Protein AF-A0AAV8UZI5-F1 (afdb_monomer)

Secondary structure (DSSP, 8-state):
-HHHHHHHHHHHHHHHHHHHHHHHHHTTTTSPPEEEEEE-S-SEEEEEEEEEEE-GGGHHHHHHHHHHHHHHHS-----PEEEEEE-S-HHHHHHHH-TTPPEEEEEEEE-SSTTTTTS-HHHHHHHHHHHHHTT-EEEEEEP-EEEEEEEE----HHHHHHHHHHIIIIIHHHHHHHHHHTT----S-EEEEEETTEEEEEEES--TTTSHHHHHHHHHT-HHHHHHHHHHHHHHHTTT-

Solvent-accessible surface area (backbone atoms only — not comparable to full-atom values): 13252 Å² total; per-residue (Å²): 119,70,67,61,55,55,50,51,52,51,51,52,50,51,51,53,52,50,49,52,50,50,49,38,55,72,47,38,66,80,59,76,62,51,75,45,79,48,64,52,98,44,70,67,41,39,31,36,33,38,85,46,78,35,54,77,78,51,50,61,58,54,52,47,52,51,51,48,56,51,59,71,68,65,80,48,94,64,85,69,33,37,35,36,38,36,58,51,56,66,65,62,44,26,76,73,64,36,91,83,40,63,36,46,34,37,46,32,39,51,44,74,43,83,68,56,63,67,42,55,71,66,58,45,49,51,51,52,50,52,38,45,76,72,63,31,44,82,48,68,46,52,48,46,50,27,44,35,35,43,43,63,38,56,96,42,87,72,43,45,57,51,50,50,50,45,37,68,71,50,48,54,54,52,52,48,52,55,33,53,76,69,76,44,66,86,33,62,38,37,39,36,41,38,49,98,54,33,36,39,40,31,36,31,64,63,45,85,79,59,48,49,65,61,54,51,60,52,47,75,57,30,64,77,58,49,50,52,49,51,52,51,51,55,57,50,55,70,70,75,111

Foldseek 3Di:
DVVVVVVVVVVVVVVVVVVVVVLCVVFQLVPAWDKDWDKDPDQKWKKWKDKDWFPPVCVLVVVVVVCCLVVPPLVDPDWFKKKKKWQADQVVQCVVPNPRRITIMMIITTADDPGNVPDDPVSNVVVVVSSVVVPIDIDMFGMATWTKTKTFGDPDSVSVVVNVVSCVPRVVVVSCVVCVVVVADQRRMWMWIDDDRMIIIITHRDCVPGCVVVVVVVVVVPPVVVVVVVVVVVVVVVVVD

Nearest PDB structures (foldseek):
  7r3w-assembly4_D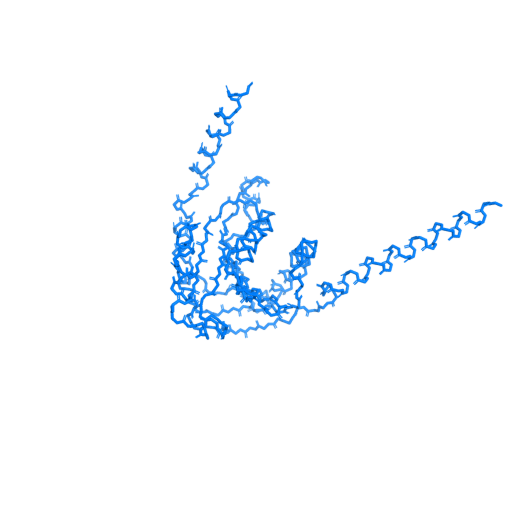  TM=6.404E-01  e=4.415E-05  Salmonella enterica subsp. enterica serovar Typhimurium
  7r3w-assembly3_C  TM=6.241E-01  e=2.131E-04  Salmonella enterica subsp. enterica serovar Typhimurium
  4xlo-assembly1_C  TM=3.219E-01  e=1.504E+00  Streptomyces maritimus
  4wjb-assembly2_C  TM=2.530E-01  e=2.857E+00  Burkholderia cenocepacia J2315
  3bxv-assembly1_A  TM=3.050E-01  e=5.118E+00  unclassified

Mean predicted aligned error: 11.93 Å

Structure (mmCIF, N/CA/C/O backbone):
data_AF-A0AAV8UZI5-F1
#
_entry.id   AF-A0AAV8UZI5-F1
#
loop_
_atom_site.group_PDB
_atom_site.id
_atom_site.type_symbol
_atom_site.label_atom_id
_atom_site.label_alt_id
_atom_site.label_comp_id
_atom_site.label_asym_id
_atom_site.label_entity_id
_atom_site.label_seq_id
_atom_site.pdbx_PDB_ins_code
_atom_site.Cartn_x
_atom_site.Cartn_y
_atom_site.Cartn_z
_atom_site.occupancy
_atom_site.B_iso_or_equiv
_atom_site.auth_seq_id
_atom_site.auth_comp_id
_atom_site.auth_asym_id
_atom_site.auth_atom_id
_atom_site.pdbx_PDB_model_num
ATOM 1 N N . MET A 1 1 ? 40.163 3.852 -37.632 1.00 57.47 1 MET A N 1
ATOM 2 C CA . MET A 1 1 ? 39.882 4.472 -36.315 1.00 57.47 1 MET A CA 1
ATOM 3 C C . MET A 1 1 ? 38.380 4.626 -36.070 1.00 57.47 1 MET A C 1
ATOM 5 O O . MET A 1 1 ? 37.937 4.264 -34.996 1.00 57.47 1 MET A O 1
ATOM 9 N N . MET A 1 2 ? 37.592 5.020 -37.079 1.00 56.47 2 MET A N 1
ATOM 10 C CA . MET A 1 2 ? 36.132 5.210 -36.982 1.00 56.47 2 MET A CA 1
ATOM 11 C C . MET A 1 2 ? 35.307 3.926 -36.710 1.00 56.47 2 MET A C 1
ATOM 13 O O . MET A 1 2 ? 34.298 3.978 -36.018 1.00 56.47 2 MET A O 1
ATOM 17 N N . GLU A 1 3 ? 35.732 2.750 -37.190 1.00 56.28 3 GLU A N 1
ATOM 18 C CA . GLU A 1 3 ? 34.983 1.488 -36.989 1.00 56.28 3 GLU A CA 1
ATOM 19 C C . GLU A 1 3 ? 35.021 0.961 -35.542 1.00 56.28 3 GLU A C 1
ATOM 21 O O . GLU A 1 3 ? 34.064 0.341 -35.077 1.00 56.28 3 GLU A O 1
ATOM 26 N N . ILE A 1 4 ? 36.104 1.235 -34.806 1.00 58.84 4 ILE A N 1
ATOM 27 C CA . ILE A 1 4 ? 36.259 0.803 -33.408 1.00 58.84 4 ILE A CA 1
ATOM 28 C C . ILE A 1 4 ? 35.351 1.639 -32.492 1.00 58.84 4 ILE A C 1
ATOM 30 O O . ILE A 1 4 ? 34.762 1.103 -31.556 1.00 58.84 4 ILE A O 1
ATOM 34 N N . GLU A 1 5 ? 35.170 2.927 -32.799 1.00 60.50 5 GLU A N 1
ATOM 35 C CA . GLU A 1 5 ? 34.285 3.830 -32.051 1.00 60.50 5 GLU A CA 1
ATOM 36 C C . GLU A 1 5 ? 32.806 3.467 -32.236 1.00 60.50 5 GLU A C 1
ATOM 38 O O . GLU A 1 5 ? 32.064 3.392 -31.256 1.00 60.50 5 GLU A O 1
ATOM 43 N N . VAL A 1 6 ? 32.382 3.148 -33.465 1.00 68.62 6 VAL A N 1
ATOM 44 C CA . VAL A 1 6 ? 31.001 2.708 -33.746 1.00 68.62 6 VAL A CA 1
ATOM 45 C C . VAL A 1 6 ? 30.703 1.359 -33.082 1.00 68.62 6 VAL A C 1
ATOM 47 O O . VAL A 1 6 ? 29.633 1.180 -32.499 1.00 68.62 6 VAL A O 1
ATOM 50 N N . SER A 1 7 ? 31.663 0.428 -33.102 1.00 77.38 7 SER A N 1
ATOM 51 C CA . SER A 1 7 ? 31.540 -0.873 -32.431 1.00 77.38 7 SER A CA 1
ATOM 52 C C . SER A 1 7 ? 31.447 -0.730 -30.905 1.00 77.38 7 SER A C 1
ATOM 54 O O . SER A 1 7 ? 30.584 -1.340 -30.274 1.00 77.38 7 SER A O 1
ATOM 56 N N . GLY A 1 8 ? 32.260 0.148 -30.305 1.00 81.38 8 GLY A N 1
ATOM 57 C CA . GLY A 1 8 ? 32.215 0.431 -28.867 1.00 81.38 8 GLY A CA 1
ATOM 58 C C . GLY A 1 8 ? 30.885 1.039 -28.411 1.00 81.38 8 GLY A C 1
ATOM 59 O O . GLY A 1 8 ? 30.322 0.607 -27.403 1.00 81.38 8 GLY A O 1
ATOM 60 N N . VAL A 1 9 ? 30.336 1.985 -29.182 1.00 85.38 9 VAL A N 1
ATOM 61 C CA . VAL A 1 9 ? 29.022 2.592 -28.903 1.00 85.38 9 VAL A CA 1
ATOM 62 C C . VAL A 1 9 ? 27.896 1.562 -29.027 1.00 85.38 9 VAL A C 1
ATOM 64 O O . VAL A 1 9 ? 27.022 1.511 -28.160 1.00 85.38 9 VAL A O 1
ATOM 67 N N . ALA A 1 10 ? 27.929 0.700 -30.048 1.00 86.00 10 ALA A N 1
ATOM 68 C CA . ALA A 1 10 ? 26.932 -0.355 -30.232 1.00 86.00 10 ALA A CA 1
ATOM 69 C C . ALA A 1 10 ? 26.953 -1.388 -29.092 1.00 86.00 10 ALA A C 1
ATOM 71 O O . ALA A 1 10 ? 25.895 -1.769 -28.588 1.00 86.00 10 ALA A O 1
ATOM 72 N N . ILE A 1 11 ? 28.143 -1.798 -28.637 1.00 88.75 11 ILE A N 1
ATOM 73 C CA . ILE A 1 11 ? 28.299 -2.709 -27.494 1.00 88.75 11 ILE A CA 1
ATOM 74 C C . ILE A 1 11 ? 27.768 -2.058 -26.210 1.00 88.75 11 ILE A C 1
ATOM 76 O O . ILE A 1 11 ? 27.011 -2.687 -25.473 1.00 88.75 11 ILE A O 1
ATOM 80 N N . PHE A 1 12 ? 28.107 -0.791 -25.951 1.00 89.75 12 PHE A N 1
ATOM 81 C CA . PHE A 1 12 ? 27.617 -0.065 -24.777 1.00 89.75 12 PHE A CA 1
ATOM 82 C C . PHE A 1 12 ? 26.086 0.075 -24.767 1.00 89.75 12 PHE A C 1
ATOM 84 O O . PHE A 1 12 ? 25.448 -0.148 -23.735 1.00 89.75 12 PHE A O 1
ATOM 91 N N . LEU A 1 13 ? 25.482 0.391 -25.917 1.00 91.19 13 LEU A N 1
ATOM 92 C CA . LEU A 1 13 ? 24.027 0.421 -26.088 1.00 91.19 13 LEU A CA 1
ATOM 93 C C . LEU A 1 13 ? 23.398 -0.949 -25.827 1.00 91.19 13 LEU A C 1
ATOM 95 O O . LEU A 1 13 ? 22.446 -1.035 -25.053 1.00 91.19 13 LEU A O 1
ATOM 99 N N . ALA A 1 14 ? 23.942 -2.018 -26.411 1.00 90.31 14 ALA A N 1
ATOM 100 C CA . ALA A 1 14 ? 23.426 -3.370 -26.210 1.00 90.31 14 ALA A CA 1
ATOM 101 C C . ALA A 1 14 ? 23.489 -3.796 -24.733 1.00 90.31 14 ALA A C 1
ATOM 103 O O . ALA A 1 14 ? 22.513 -4.330 -24.206 1.00 90.31 14 ALA A O 1
ATOM 104 N N . LEU A 1 15 ? 24.593 -3.499 -24.040 1.00 92.38 15 LEU A N 1
ATOM 105 C CA . LEU A 1 15 ? 24.738 -3.777 -22.608 1.00 92.38 15 LEU A CA 1
ATOM 106 C C . LEU A 1 15 ? 23.776 -2.944 -21.755 1.00 92.38 15 LEU A C 1
ATOM 108 O O . LEU A 1 15 ? 23.190 -3.468 -20.811 1.00 92.38 15 LEU A O 1
ATOM 112 N N . SER A 1 16 ? 23.574 -1.671 -22.101 1.00 90.06 16 SER A N 1
ATOM 113 C CA . SER A 1 16 ? 22.650 -0.779 -21.390 1.00 90.06 16 SER A CA 1
ATOM 114 C C . SER A 1 16 ? 21.203 -1.245 -21.539 1.00 90.06 16 SER A C 1
ATOM 116 O O . SER A 1 16 ? 20.480 -1.342 -20.552 1.00 90.06 16 SER A O 1
ATOM 118 N N . VAL A 1 17 ? 20.789 -1.599 -22.759 1.00 89.50 17 VAL A N 1
ATOM 119 C CA . VAL A 1 17 ? 19.463 -2.175 -23.026 1.00 89.50 17 VAL A CA 1
ATOM 120 C C . VAL A 1 17 ? 19.302 -3.509 -22.301 1.00 89.50 17 VAL A C 1
ATOM 122 O O . VAL A 1 17 ? 18.286 -3.720 -21.644 1.00 89.50 17 VAL A O 1
ATOM 125 N N . GLY A 1 18 ? 20.308 -4.387 -22.358 1.00 89.44 18 GLY A N 1
ATOM 126 C CA . GLY A 1 18 ? 20.296 -5.662 -21.641 1.00 89.44 18 GLY A CA 1
ATOM 127 C C . GLY A 1 18 ? 20.151 -5.486 -20.129 1.00 89.44 18 GLY A C 1
ATOM 128 O O . GLY A 1 18 ? 19.338 -6.168 -19.511 1.00 89.44 18 GLY A O 1
ATOM 129 N N . LEU A 1 19 ? 20.868 -4.525 -19.538 1.00 88.69 19 LEU A N 1
ATOM 130 C CA . LEU A 1 19 ? 20.762 -4.191 -18.117 1.00 88.69 19 LEU A CA 1
ATOM 131 C C . LEU A 1 19 ? 19.374 -3.644 -17.761 1.00 88.69 19 LEU A C 1
ATOM 133 O O . LEU A 1 19 ? 18.802 -4.043 -16.751 1.00 88.69 19 LEU A O 1
ATOM 137 N N . VAL A 1 20 ? 18.815 -2.761 -18.590 1.00 83.50 20 VAL A N 1
ATOM 138 C CA . VAL A 1 20 ? 17.468 -2.207 -18.392 1.00 83.50 20 VAL A CA 1
ATOM 139 C C . VAL A 1 20 ? 16.409 -3.308 -18.460 1.00 83.50 20 VAL A C 1
ATOM 141 O O . VAL A 1 20 ? 15.549 -3.377 -17.587 1.00 83.50 20 VAL A O 1
ATOM 144 N N . LEU A 1 21 ? 16.488 -4.208 -19.443 1.00 83.69 21 LEU A N 1
ATOM 145 C CA . LEU A 1 21 ? 15.577 -5.350 -19.555 1.00 83.69 21 LEU A CA 1
ATOM 146 C C . LEU A 1 21 ? 15.728 -6.314 -18.376 1.00 83.69 21 LEU A C 1
ATOM 148 O O . LEU A 1 21 ? 14.724 -6.755 -17.826 1.00 83.69 21 LEU A O 1
ATOM 152 N N . ALA A 1 22 ? 16.959 -6.596 -17.945 1.00 83.50 22 ALA A N 1
ATOM 153 C CA . ALA A 1 22 ? 17.216 -7.423 -16.771 1.00 83.50 22 ALA A CA 1
ATOM 154 C C . ALA A 1 22 ? 16.637 -6.794 -15.495 1.00 83.50 22 ALA A C 1
ATOM 156 O O . ALA A 1 22 ? 16.046 -7.505 -14.686 1.00 83.50 22 ALA A O 1
ATOM 157 N N . LEU A 1 23 ? 16.745 -5.470 -15.337 1.00 78.06 23 LEU A N 1
ATOM 158 C CA . LEU A 1 23 ? 16.103 -4.734 -14.247 1.00 78.06 23 LEU A CA 1
ATOM 159 C C . LEU A 1 23 ? 14.580 -4.861 -14.322 1.00 78.06 23 LEU A C 1
ATOM 161 O O . LEU A 1 23 ? 13.973 -5.211 -13.319 1.00 78.06 23 LEU A O 1
ATOM 165 N N . PHE A 1 24 ? 13.965 -4.648 -15.489 1.00 74.75 24 PHE A N 1
ATOM 166 C CA . PHE A 1 24 ? 12.518 -4.820 -15.666 1.00 74.75 24 PHE A CA 1
ATOM 167 C C . PHE A 1 24 ? 12.048 -6.245 -15.343 1.00 74.75 24 PHE A C 1
ATOM 169 O O . PHE A 1 24 ? 11.058 -6.410 -14.634 1.00 74.75 24 PHE A O 1
ATOM 176 N N . SER A 1 25 ? 12.783 -7.268 -15.780 1.00 77.88 25 SER A N 1
ATOM 177 C CA . SER A 1 25 ? 12.501 -8.661 -15.418 1.00 77.88 25 SER A CA 1
ATOM 178 C C . SER A 1 25 ? 12.657 -8.912 -13.920 1.00 77.88 25 SER A C 1
ATOM 180 O O . SER A 1 25 ? 11.804 -9.552 -13.319 1.00 77.88 25 SER A O 1
ATOM 182 N N . TYR A 1 26 ? 13.711 -8.382 -13.295 1.00 73.50 26 TYR A N 1
ATOM 183 C CA . TYR A 1 26 ? 13.969 -8.550 -11.862 1.00 73.50 26 TYR A CA 1
ATOM 184 C C . TYR A 1 26 ? 12.869 -7.938 -10.983 1.00 73.50 26 TYR A C 1
ATOM 186 O O . TYR A 1 26 ? 12.572 -8.452 -9.907 1.00 73.50 26 TYR A O 1
ATOM 194 N N . VAL A 1 27 ? 12.255 -6.841 -11.429 1.00 68.31 27 VAL A N 1
ATOM 195 C CA . VAL A 1 27 ? 11.157 -6.179 -10.706 1.00 68.31 27 VAL A CA 1
ATOM 196 C C . VAL A 1 27 ? 9.770 -6.724 -11.067 1.00 68.31 27 VAL A C 1
ATOM 198 O O . VAL A 1 27 ? 8.776 -6.169 -10.610 1.00 68.31 27 VAL A O 1
ATOM 201 N N . GLY A 1 28 ? 9.691 -7.772 -11.893 1.00 66.81 28 GLY A N 1
ATOM 202 C CA . GLY A 1 28 ? 8.425 -8.386 -12.300 1.00 66.81 28 GLY A CA 1
ATOM 203 C C . GLY A 1 28 ? 7.609 -7.555 -13.294 1.00 66.81 28 GLY A C 1
ATOM 204 O O . GLY A 1 28 ? 6.401 -7.726 -13.398 1.00 66.81 28 GLY A O 1
ATOM 205 N N . ALA A 1 29 ? 8.232 -6.649 -14.056 1.00 68.06 29 ALA A N 1
ATOM 206 C CA . ALA A 1 29 ? 7.519 -5.803 -15.023 1.00 68.06 29 ALA A CA 1
ATOM 207 C C . ALA A 1 29 ? 6.876 -6.591 -16.177 1.00 68.06 29 ALA A C 1
ATOM 209 O O . ALA A 1 29 ? 5.983 -6.084 -16.848 1.00 68.06 29 ALA A O 1
ATOM 210 N N . PHE A 1 30 ? 7.352 -7.809 -16.438 1.00 71.75 30 PHE A N 1
ATOM 211 C CA . PHE A 1 30 ? 6.788 -8.703 -17.452 1.00 71.75 30 PHE A CA 1
ATOM 212 C C . PHE A 1 30 ? 5.802 -9.719 -16.867 1.00 71.75 30 PHE A C 1
ATOM 214 O O . PHE A 1 30 ? 5.149 -10.434 -17.632 1.00 71.75 30 PHE A O 1
ATOM 221 N N . ASP A 1 31 ? 5.674 -9.770 -15.540 1.00 70.31 31 ASP A N 1
ATOM 222 C CA . ASP A 1 31 ? 4.725 -10.652 -14.881 1.00 70.31 31 ASP A CA 1
ATOM 223 C C . ASP A 1 31 ? 3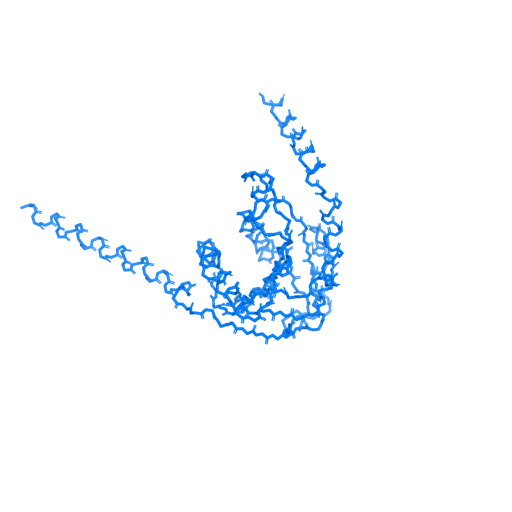.323 -10.073 -15.042 1.00 70.31 31 ASP A C 1
ATOM 225 O O . ASP A 1 31 ? 3.067 -8.887 -14.817 1.00 70.31 31 ASP A O 1
ATOM 229 N N . LYS A 1 32 ? 2.389 -10.916 -15.480 1.00 71.62 32 LYS A N 1
ATOM 230 C CA . LYS A 1 32 ? 0.990 -10.509 -15.566 1.00 71.62 32 LYS A CA 1
ATOM 231 C C . LYS A 1 32 ? 0.391 -10.573 -14.165 1.00 71.62 32 LYS A C 1
ATOM 233 O O . LYS A 1 32 ? 0.514 -11.622 -13.536 1.00 71.62 32 LYS A O 1
ATOM 238 N N . PRO A 1 33 ? -0.279 -9.510 -13.691 1.00 74.00 33 PRO A N 1
ATOM 239 C CA . PRO A 1 33 ? -0.966 -9.576 -12.414 1.00 74.00 33 PRO A CA 1
ATOM 240 C C . PRO A 1 33 ? -2.058 -10.645 -12.482 1.00 74.00 33 PRO A C 1
ATOM 242 O O . PRO A 1 33 ? -2.869 -10.665 -13.414 1.00 74.00 33 PRO A O 1
ATOM 245 N N . GLU A 1 34 ? -2.088 -11.525 -11.488 1.00 81.62 34 GLU A N 1
ATOM 246 C CA . GLU A 1 34 ? -3.187 -12.471 -11.323 1.00 81.62 34 GLU A CA 1
ATOM 247 C C . GLU A 1 34 ? -4.373 -11.716 -10.727 1.00 81.62 34 GLU A C 1
ATOM 249 O O . GLU A 1 34 ? -4.302 -11.227 -9.598 1.00 81.62 34 GLU A O 1
ATOM 254 N N . ILE A 1 35 ? -5.437 -11.554 -11.523 1.00 83.38 35 ILE A N 1
ATOM 255 C CA . ILE A 1 35 ? -6.647 -10.836 -11.117 1.00 83.38 35 ILE A CA 1
ATOM 256 C C . ILE A 1 35 ? -7.693 -11.833 -10.644 1.00 83.38 35 ILE A C 1
ATOM 258 O O . ILE A 1 35 ? -8.195 -12.651 -11.418 1.00 83.38 35 ILE A O 1
ATOM 262 N N . GLU A 1 36 ? -8.088 -11.690 -9.389 1.00 86.44 36 GLU A N 1
ATOM 263 C CA . GLU A 1 36 ? -9.070 -12.533 -8.733 1.00 86.44 36 GLU A CA 1
ATOM 264 C C . GLU A 1 36 ? -10.211 -11.695 -8.164 1.00 86.44 36 GLU A C 1
ATOM 266 O O . GLU A 1 36 ? -10.026 -10.579 -7.683 1.00 86.44 36 GLU A O 1
ATOM 271 N N . PHE A 1 37 ? -11.415 -12.256 -8.207 1.00 83.56 37 PHE A N 1
ATOM 272 C CA . PHE A 1 37 ? -12.591 -11.682 -7.565 1.00 83.56 37 PHE A CA 1
ATOM 273 C C . PHE A 1 37 ? -12.915 -12.524 -6.346 1.00 83.56 37 PHE A C 1
ATOM 275 O O . PHE A 1 37 ? -13.005 -13.749 -6.455 1.00 83.56 37 PHE A O 1
ATOM 282 N N . GLY A 1 38 ? -13.138 -11.886 -5.207 1.00 83.19 38 GLY A N 1
ATOM 283 C CA . GLY A 1 38 ? -13.481 -12.621 -4.005 1.00 83.19 38 GLY A CA 1
ATOM 284 C C . GLY A 1 38 ? -13.565 -11.731 -2.784 1.00 83.19 38 GLY A C 1
ATOM 285 O O . GLY A 1 38 ? -13.864 -10.544 -2.873 1.00 83.19 38 GLY A O 1
ATOM 286 N N . LYS A 1 39 ? -13.305 -12.338 -1.632 1.00 79.81 39 LYS A N 1
ATOM 287 C CA . LYS A 1 39 ? -13.191 -11.642 -0.354 1.00 79.81 39 LYS A CA 1
ATOM 288 C C . LYS A 1 39 ? -11.724 -11.510 0.016 1.00 79.81 39 LYS A C 1
ATOM 290 O O . LYS A 1 39 ? -10.902 -12.319 -0.413 1.00 79.81 39 LYS A O 1
ATOM 295 N N . THR A 1 40 ? -11.420 -10.503 0.821 1.00 80.06 40 THR A N 1
ATOM 296 C CA . THR A 1 40 ? -10.127 -10.399 1.501 1.00 80.06 40 THR A CA 1
ATOM 297 C C . THR A 1 40 ? -9.796 -11.702 2.236 1.00 80.06 40 THR A C 1
ATOM 299 O O . THR A 1 40 ? -10.681 -12.392 2.745 1.00 80.06 40 THR A O 1
ATOM 302 N N . ASP A 1 41 ? -8.510 -12.031 2.315 1.00 81.50 41 ASP A N 1
ATOM 303 C CA . ASP A 1 41 ? -7.993 -13.192 3.050 1.00 81.50 41 ASP A CA 1
ATOM 304 C C . ASP A 1 41 ? -8.100 -13.026 4.578 1.00 81.50 41 ASP A C 1
ATOM 306 O O . ASP A 1 41 ? -7.988 -13.995 5.329 1.00 81.50 41 ASP A O 1
ATOM 310 N N . PHE A 1 42 ? -8.371 -11.805 5.039 1.00 80.06 42 PHE A N 1
ATOM 311 C CA . PHE A 1 42 ? -8.681 -11.476 6.423 1.00 80.06 42 PHE A CA 1
ATOM 312 C C . PHE A 1 42 ? -10.160 -11.123 6.609 1.00 80.06 42 PHE A C 1
ATOM 314 O O . PHE A 1 42 ? -10.784 -10.470 5.770 1.00 80.06 42 PHE A O 1
ATOM 321 N N . GLN A 1 43 ? -10.711 -11.491 7.767 1.00 80.25 43 GLN A N 1
ATOM 322 C CA . GLN A 1 43 ? -12.018 -11.006 8.221 1.00 80.25 43 GLN A CA 1
ATOM 323 C C . GLN A 1 43 ? -11.890 -9.675 8.977 1.00 80.25 43 GLN A C 1
ATOM 325 O O . GLN A 1 43 ? -12.688 -8.762 8.776 1.00 80.25 43 GLN A O 1
ATOM 330 N N . CYS A 1 44 ? -10.865 -9.567 9.822 1.00 82.06 44 CYS A N 1
ATOM 331 C CA . CYS A 1 44 ? -10.485 -8.368 10.556 1.00 82.06 44 CYS A CA 1
ATOM 332 C C . CYS A 1 44 ? -8.959 -8.291 10.556 1.00 82.06 44 CYS A C 1
ATOM 334 O O . CYS A 1 44 ? -8.309 -9.250 10.966 1.00 82.06 44 CYS A O 1
ATOM 336 N N . LEU A 1 45 ? -8.403 -7.165 10.123 1.00 83.31 45 LEU A N 1
ATOM 337 C CA . LEU A 1 45 ? -6.968 -6.916 10.107 1.00 83.31 45 LEU A CA 1
ATOM 338 C C . LEU A 1 45 ? -6.664 -5.695 10.981 1.00 83.31 45 LEU A C 1
ATOM 340 O O . LEU A 1 45 ? -6.914 -4.561 10.561 1.00 83.31 45 LEU A O 1
ATOM 344 N N . PRO A 1 46 ? -6.175 -5.905 12.212 1.00 86.50 46 PRO A N 1
ATOM 345 C CA . PRO A 1 46 ? -5.659 -4.825 13.035 1.00 86.50 46 PRO A CA 1
ATOM 346 C C . PRO A 1 46 ? -4.493 -4.129 12.326 1.00 86.50 46 PRO A C 1
ATOM 348 O O . PRO A 1 46 ? -3.576 -4.776 11.829 1.00 86.50 46 PRO A O 1
ATOM 351 N N . ILE A 1 47 ? -4.515 -2.806 12.273 1.00 87.00 47 ILE A N 1
ATOM 352 C CA . ILE A 1 47 ? -3.452 -1.991 11.693 1.00 87.00 47 ILE A CA 1
ATOM 353 C C . ILE A 1 47 ? -3.094 -0.844 12.628 1.00 87.00 47 ILE A C 1
ATOM 355 O O . ILE A 1 47 ? -3.925 -0.373 13.402 1.00 87.00 47 ILE A O 1
ATOM 359 N N . TRP A 1 48 ? -1.869 -0.356 12.496 1.00 88.31 48 TRP A N 1
ATOM 360 C CA . TRP A 1 48 ? -1.445 0.928 13.038 1.00 88.31 48 TRP A CA 1
ATOM 361 C C . TRP A 1 48 ? -1.042 1.834 11.890 1.00 88.31 48 TRP A C 1
ATOM 363 O O . TRP A 1 48 ? -0.205 1.447 11.077 1.00 88.31 48 TRP A O 1
ATOM 373 N N . TYR A 1 49 ? -1.639 3.018 11.793 1.00 86.25 49 TYR A N 1
ATOM 374 C CA . TYR A 1 49 ? -1.536 3.856 10.597 1.00 86.25 49 TYR A CA 1
ATOM 375 C C . TYR A 1 49 ? -1.310 5.335 10.911 1.00 86.25 49 TYR A C 1
ATOM 377 O O . TYR A 1 49 ? -1.619 5.817 12.001 1.00 86.25 49 TYR A O 1
ATOM 385 N N . LYS A 1 50 ? -0.802 6.060 9.912 1.00 86.06 50 LYS A N 1
ATOM 386 C CA . LYS A 1 50 ? -0.776 7.524 9.843 1.00 86.06 50 LYS A CA 1
ATOM 387 C C . LYS A 1 50 ? -1.587 7.999 8.646 1.00 86.06 50 LYS A C 1
ATOM 389 O O . LYS A 1 50 ? -1.503 7.420 7.563 1.00 86.06 50 LYS A O 1
ATOM 394 N N . CYS A 1 51 ? -2.351 9.069 8.844 1.00 84.62 51 CYS A N 1
ATOM 395 C CA . CYS A 1 51 ? -3.051 9.762 7.767 1.00 84.62 51 CYS A CA 1
ATOM 396 C C . CYS A 1 51 ? -2.126 10.746 7.064 1.00 84.62 51 CYS A C 1
ATOM 398 O O . CYS A 1 51 ? -1.391 11.492 7.709 1.00 84.62 51 CYS A O 1
ATOM 400 N N . HIS A 1 52 ? -2.235 10.797 5.743 1.00 82.75 52 HIS A N 1
ATOM 401 C CA . HIS A 1 52 ? -1.521 11.743 4.907 1.00 82.75 52 HIS A CA 1
ATOM 402 C C . HIS A 1 52 ? -2.467 12.372 3.882 1.00 82.75 52 HIS A C 1
ATOM 404 O O . HIS A 1 52 ? -3.360 11.723 3.331 1.00 82.75 52 HIS A O 1
ATOM 410 N N . VAL A 1 53 ? -2.230 13.653 3.607 1.00 80.81 53 VAL A N 1
ATOM 411 C CA . VAL A 1 53 ? -2.863 14.402 2.522 1.00 80.81 53 VAL A CA 1
ATOM 412 C C . VAL A 1 53 ? -1.738 14.958 1.666 1.00 80.81 53 VAL A C 1
ATOM 414 O O . VAL A 1 53 ? -0.890 15.703 2.151 1.00 80.81 53 VAL A O 1
ATOM 417 N N . GLY A 1 54 ? -1.668 14.532 0.411 1.00 80.44 54 GLY A N 1
ATOM 418 C CA . GLY A 1 54 ? -0.552 14.890 -0.451 1.00 80.44 54 GLY A CA 1
ATOM 419 C C . GLY A 1 54 ? -0.602 14.216 -1.818 1.00 80.44 54 GLY A C 1
ATOM 420 O O . GLY A 1 54 ? -1.463 13.369 -2.067 1.00 80.44 54 GLY A O 1
ATOM 421 N N . PRO A 1 55 ? 0.350 14.522 -2.708 1.00 80.06 55 PRO A N 1
ATOM 422 C CA . PRO A 1 55 ? 0.529 13.753 -3.928 1.00 80.06 55 PRO A CA 1
ATOM 423 C C . PRO A 1 55 ? 0.892 12.307 -3.581 1.00 80.06 55 PRO A C 1
ATOM 425 O O . PRO A 1 55 ? 1.766 12.066 -2.743 1.00 80.06 55 PRO A O 1
ATOM 428 N N . TYR A 1 56 ? 0.333 11.330 -4.299 1.00 77.31 56 TYR A N 1
ATOM 429 C CA . TYR A 1 56 ? 0.755 9.926 -4.163 1.00 77.31 56 TYR A CA 1
ATOM 430 C C . TYR A 1 56 ? 2.235 9.700 -4.520 1.00 77.31 56 TYR A C 1
ATOM 432 O O . TYR A 1 56 ? 2.781 8.631 -4.257 1.00 77.31 56 TYR A O 1
ATOM 440 N N . ALA A 1 57 ? 2.920 10.707 -5.078 1.00 74.44 57 ALA A N 1
ATOM 441 C CA .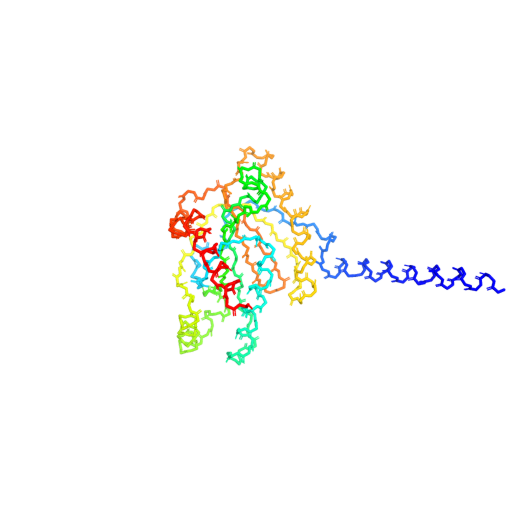 ALA A 1 57 ? 4.372 10.699 -5.237 1.00 74.44 57 ALA A CA 1
ATOM 442 C C . ALA A 1 57 ? 5.145 10.624 -3.917 1.00 74.44 57 ALA A C 1
ATOM 444 O O . ALA A 1 57 ? 6.233 10.049 -3.884 1.00 74.44 57 ALA A O 1
ATOM 445 N N . ASN A 1 58 ? 4.550 11.102 -2.826 1.00 75.19 58 ASN A N 1
ATOM 446 C CA . ASN A 1 58 ? 5.192 11.149 -1.516 1.00 75.19 58 ASN A CA 1
ATOM 447 C C . ASN A 1 58 ? 5.032 9.837 -0.729 1.00 75.19 58 ASN A C 1
ATOM 449 O O . ASN A 1 58 ? 5.667 9.651 0.308 1.00 75.19 58 ASN A O 1
ATOM 453 N N . VAL A 1 59 ? 4.233 8.888 -1.229 1.00 76.50 59 VAL A N 1
ATOM 454 C CA . VAL A 1 59 ? 4.017 7.588 -0.574 1.00 76.50 59 VAL A CA 1
ATOM 455 C C . VAL A 1 59 ? 5.335 6.825 -0.454 1.00 76.50 59 VAL A C 1
ATOM 457 O O . VAL A 1 59 ? 5.632 6.265 0.598 1.00 76.50 59 VAL A O 1
ATOM 460 N N . SER A 1 60 ? 6.179 6.863 -1.490 1.00 69.88 60 SER A N 1
ATOM 461 C CA . SER A 1 60 ? 7.491 6.203 -1.486 1.00 69.88 60 SER A CA 1
ATOM 462 C C . SER A 1 60 ? 8.433 6.733 -0.405 1.00 69.88 60 SER A C 1
ATOM 464 O O . SER A 1 60 ? 9.103 5.935 0.246 1.00 69.88 60 SER A O 1
ATOM 466 N N . SER A 1 61 ? 8.475 8.049 -0.177 1.00 72.12 61 SER A N 1
ATOM 467 C CA . SER A 1 61 ? 9.311 8.625 0.884 1.00 72.12 61 SER A CA 1
ATOM 468 C C . SER A 1 61 ? 8.792 8.251 2.269 1.00 72.12 61 SER A C 1
ATOM 470 O O . SER A 1 61 ? 9.583 7.863 3.119 1.00 72.12 61 SER A O 1
ATOM 472 N N . CYS A 1 62 ? 7.474 8.272 2.484 1.00 73.94 62 CYS A N 1
ATOM 473 C CA . CYS A 1 62 ? 6.900 7.874 3.771 1.00 73.94 62 CYS A CA 1
ATOM 474 C C . CYS A 1 62 ? 7.061 6.374 4.038 1.00 73.94 62 CYS A C 1
ATOM 476 O O . CYS A 1 62 ? 7.356 5.985 5.161 1.00 73.94 62 CYS A O 1
ATOM 478 N N . THR A 1 63 ? 6.958 5.540 3.001 1.00 72.75 63 THR A N 1
ATOM 479 C CA . THR A 1 63 ? 7.271 4.104 3.078 1.00 72.75 63 THR A CA 1
ATOM 480 C C . THR A 1 63 ? 8.720 3.880 3.485 1.00 72.75 63 THR A C 1
ATOM 482 O O . THR A 1 63 ? 9.009 3.008 4.299 1.00 72.75 63 THR A O 1
ATOM 485 N N . GLN A 1 64 ? 9.643 4.663 2.920 1.00 71.06 64 GLN A N 1
ATOM 486 C CA . GLN A 1 64 ? 11.058 4.570 3.248 1.00 71.06 64 GLN A CA 1
ATOM 487 C C . GLN A 1 64 ? 11.312 4.956 4.707 1.00 71.06 64 GLN A C 1
ATOM 489 O O . GLN A 1 64 ? 11.943 4.176 5.414 1.00 71.06 64 GLN A O 1
ATOM 494 N N . SER A 1 65 ? 10.791 6.098 5.165 1.00 73.00 65 SER A N 1
ATOM 495 C CA . SER A 1 65 ? 10.911 6.517 6.567 1.00 73.00 65 SER A CA 1
ATOM 496 C C . SER A 1 65 ? 10.337 5.467 7.510 1.00 73.00 65 SER A C 1
ATOM 498 O O . SER A 1 65 ? 10.987 5.106 8.481 1.00 73.00 65 SER A O 1
ATOM 500 N N . LEU A 1 66 ? 9.183 4.894 7.164 1.00 75.25 66 LEU A N 1
ATOM 501 C CA . LEU A 1 66 ? 8.557 3.827 7.932 1.00 75.25 66 LEU A CA 1
ATOM 502 C C . LEU A 1 66 ? 9.449 2.575 8.004 1.00 75.25 66 LEU A C 1
ATOM 504 O O . LEU A 1 66 ? 9.695 2.031 9.077 1.00 75.25 66 LEU A O 1
ATOM 508 N N . LEU A 1 67 ? 9.983 2.124 6.867 1.00 71.62 67 LEU A N 1
ATOM 509 C CA . LEU A 1 67 ? 10.895 0.979 6.819 1.00 71.62 67 LEU A CA 1
ATOM 510 C C . LEU A 1 67 ? 12.193 1.234 7.592 1.00 71.62 67 LEU A C 1
ATOM 512 O O . LEU A 1 67 ? 12.725 0.304 8.192 1.00 71.62 67 LEU A O 1
ATOM 516 N N . GLU A 1 68 ? 12.723 2.454 7.555 1.00 71.12 68 GLU A N 1
ATOM 517 C CA . GLU A 1 68 ? 13.922 2.849 8.298 1.00 71.12 68 GLU A CA 1
ATOM 518 C C . GLU A 1 68 ? 13.649 2.903 9.804 1.00 71.12 68 GLU A C 1
ATOM 520 O O . GLU A 1 68 ? 14.411 2.308 10.564 1.00 71.12 68 GLU A O 1
ATOM 525 N N . GLU A 1 69 ? 12.539 3.517 10.226 1.00 67.69 69 GLU A N 1
ATOM 526 C CA . GLU A 1 69 ? 12.066 3.542 11.616 1.00 67.69 69 GLU A CA 1
ATOM 527 C C . GLU A 1 69 ? 11.987 2.116 12.187 1.00 67.69 69 GLU A C 1
ATOM 529 O O . GLU A 1 69 ? 12.604 1.834 13.218 1.00 67.69 69 GLU A O 1
ATOM 534 N N . PHE A 1 70 ? 11.351 1.182 11.468 1.00 65.94 70 PHE A N 1
ATOM 535 C CA . PHE A 1 70 ? 11.187 -0.196 11.947 1.00 65.94 70 PHE A CA 1
ATOM 536 C C . PHE A 1 70 ? 12.447 -1.057 11.849 1.00 65.94 70 PHE A C 1
ATOM 538 O O . PHE A 1 70 ? 12.697 -1.863 12.749 1.00 65.94 70 PHE A O 1
ATOM 545 N N . LYS A 1 71 ? 13.266 -0.900 10.798 1.00 60.53 71 LYS A N 1
ATOM 546 C CA . LYS A 1 71 ? 14.523 -1.659 10.653 1.00 60.53 71 LYS A CA 1
ATOM 547 C C . LYS A 1 71 ? 15.588 -1.234 11.662 1.00 60.53 71 LYS A C 1
ATOM 549 O O . LYS A 1 71 ? 16.404 -2.069 12.044 1.00 60.53 71 LYS A O 1
ATOM 554 N N . LEU A 1 72 ? 15.621 0.042 12.054 1.00 47.66 72 LEU A N 1
ATOM 555 C CA . LEU A 1 72 ? 16.687 0.589 12.899 1.00 47.66 72 LEU A CA 1
ATOM 556 C C . LEU A 1 72 ? 16.433 0.407 14.397 1.00 47.66 72 LEU A C 1
ATOM 558 O O . LEU A 1 72 ? 17.400 0.297 15.148 1.00 47.66 72 LEU A O 1
ATOM 562 N N . ARG A 1 73 ? 15.173 0.385 14.846 1.00 50.34 73 ARG A N 1
ATOM 563 C CA . ARG A 1 73 ? 14.855 0.483 16.282 1.00 50.34 73 ARG A CA 1
ATOM 564 C C . ARG A 1 73 ? 14.491 -0.831 16.953 1.00 50.34 73 ARG A C 1
ATOM 566 O O . ARG A 1 73 ? 14.861 -1.044 18.101 1.00 50.34 73 ARG A O 1
ATOM 573 N N . SER A 1 74 ? 13.837 -1.738 16.239 1.00 47.44 74 SER A N 1
ATOM 574 C CA . SER A 1 74 ? 13.249 -2.917 16.879 1.00 47.44 74 SER A CA 1
ATOM 575 C C . SER A 1 74 ? 14.233 -4.070 17.118 1.00 47.44 74 SER A C 1
ATOM 577 O O . SER A 1 74 ? 13.877 -5.037 17.784 1.00 47.44 74 SER A O 1
ATOM 579 N N . GLY A 1 75 ? 15.441 -4.061 16.531 1.00 43.19 75 GLY A N 1
ATOM 580 C CA . GLY A 1 75 ? 16.326 -5.245 16.494 1.00 43.19 75 GLY A CA 1
ATOM 581 C C . GLY A 1 75 ? 15.691 -6.480 15.820 1.00 43.19 75 GLY A C 1
ATOM 582 O O . GLY A 1 75 ? 16.358 -7.490 15.579 1.00 43.19 75 GLY A O 1
ATOM 583 N N . ALA A 1 76 ? 14.407 -6.395 15.470 1.00 43.78 76 ALA A N 1
ATOM 584 C CA . ALA A 1 76 ? 13.616 -7.416 14.852 1.00 43.78 76 ALA A CA 1
ATOM 585 C C . ALA A 1 76 ? 13.922 -7.361 13.362 1.00 43.78 76 ALA A C 1
ATOM 587 O O . ALA A 1 76 ? 13.485 -6.482 12.624 1.00 43.78 76 ALA A O 1
ATOM 588 N N . ARG A 1 77 ? 14.662 -8.363 12.893 1.00 47.06 77 ARG A N 1
ATOM 589 C CA . ARG A 1 77 ? 14.841 -8.686 11.470 1.00 47.06 77 ARG A CA 1
ATOM 590 C C . ARG A 1 77 ? 13.520 -9.068 10.766 1.00 47.06 77 ARG A C 1
ATOM 592 O O . ARG A 1 77 ? 13.552 -9.842 9.815 1.00 47.06 77 ARG A O 1
ATOM 599 N N . ARG A 1 78 ? 12.358 -8.647 11.268 1.00 54.75 78 ARG A N 1
ATOM 600 C CA . ARG A 1 78 ? 11.066 -9.255 10.944 1.00 54.75 78 ARG A CA 1
ATOM 601 C C . ARG A 1 78 ? 10.303 -8.420 9.922 1.00 54.75 78 ARG A C 1
ATOM 603 O O . ARG A 1 78 ? 10.225 -7.199 10.029 1.00 54.75 78 ARG A O 1
ATOM 610 N N . CYS A 1 79 ? 9.775 -9.117 8.919 1.00 53.44 79 CYS A N 1
ATOM 611 C CA . CYS A 1 79 ? 8.873 -8.587 7.909 1.00 53.44 79 CYS A CA 1
ATOM 612 C C . CYS A 1 79 ? 7.620 -8.054 8.602 1.00 53.44 79 CYS A C 1
ATOM 614 O O . CYS A 1 79 ? 6.767 -8.806 9.056 1.00 53.44 79 CYS A O 1
ATOM 616 N N . VAL A 1 80 ? 7.518 -6.736 8.719 1.00 69.38 80 VAL A N 1
ATOM 617 C CA . VAL A 1 80 ? 6.258 -6.107 9.091 1.00 69.38 80 VAL A CA 1
ATOM 618 C C . VAL A 1 80 ? 5.453 -5.953 7.808 1.00 69.38 80 VAL A C 1
ATOM 620 O O . VAL A 1 80 ? 5.949 -5.383 6.833 1.00 69.38 80 VAL A O 1
ATOM 623 N N . ARG A 1 81 ? 4.224 -6.479 7.787 1.00 80.88 81 ARG A N 1
ATOM 624 C CA . ARG A 1 81 ? 3.327 -6.291 6.644 1.00 80.88 81 ARG A CA 1
ATOM 625 C C . ARG A 1 81 ? 2.968 -4.821 6.535 1.00 80.88 81 ARG A C 1
ATOM 627 O O . ARG A 1 81 ? 2.335 -4.278 7.440 1.00 80.88 81 ARG A O 1
ATOM 634 N N . LEU A 1 82 ? 3.367 -4.188 5.439 1.00 82.94 82 LEU A N 1
ATOM 635 C CA . LEU A 1 82 ? 3.023 -2.791 5.202 1.00 82.94 82 LEU A CA 1
ATOM 636 C C . LEU A 1 82 ? 1.643 -2.704 4.581 1.00 82.94 82 LEU A C 1
ATOM 638 O O . LEU A 1 82 ? 1.314 -3.482 3.687 1.00 82.94 82 LEU A O 1
ATOM 642 N N . VAL A 1 83 ? 0.867 -1.734 5.042 1.00 85.31 83 VAL A N 1
ATOM 643 C CA . VAL A 1 83 ? -0.489 -1.481 4.572 1.00 85.31 83 VAL A CA 1
ATOM 644 C C . VAL A 1 83 ? -0.584 -0.056 4.057 1.00 85.31 83 VAL A C 1
ATOM 646 O O . VAL A 1 83 ? -0.176 0.886 4.736 1.00 85.31 83 VAL A O 1
ATOM 649 N N . PHE A 1 84 ? -1.170 0.099 2.877 1.00 85.94 84 PHE A N 1
ATOM 650 C CA . PHE A 1 84 ? -1.477 1.387 2.273 1.00 85.94 84 PHE A CA 1
ATOM 651 C C . PHE A 1 84 ? -2.940 1.423 1.880 1.00 85.94 84 PHE A C 1
ATOM 653 O O . PHE A 1 84 ? -3.456 0.455 1.329 1.00 85.94 84 PHE A O 1
ATOM 660 N N . VAL A 1 85 ? -3.607 2.546 2.122 1.00 82.94 85 VAL A N 1
ATOM 661 C CA . VAL A 1 85 ? -4.962 2.769 1.607 1.00 82.94 85 VAL A CA 1
ATOM 662 C C . VAL A 1 85 ? -4.992 4.093 0.874 1.00 82.94 85 VAL A C 1
ATOM 664 O O . VAL A 1 85 ? -4.560 5.106 1.416 1.00 82.94 85 VAL A O 1
ATOM 667 N N . TYR A 1 86 ? -5.518 4.080 -0.343 1.00 81.38 86 TYR A N 1
ATOM 668 C CA . TYR A 1 86 ? -5.665 5.224 -1.235 1.00 81.38 86 TYR A CA 1
ATOM 669 C C . TYR A 1 86 ? -7.155 5.515 -1.387 1.00 81.38 86 TYR A C 1
ATOM 671 O O . TYR A 1 86 ? -7.881 4.660 -1.885 1.00 81.38 86 TYR A O 1
ATOM 679 N N . TYR A 1 87 ? -7.624 6.681 -0.940 1.00 77.44 87 TYR A N 1
ATOM 680 C CA . TYR A 1 87 ? -9.061 7.010 -0.872 1.00 77.44 87 TYR A CA 1
ATOM 681 C C . TYR A 1 87 ? -9.599 7.755 -2.082 1.00 77.44 87 TYR A C 1
ATOM 683 O O . TYR A 1 87 ? -10.804 7.976 -2.179 1.00 77.44 87 TYR A O 1
ATOM 691 N N . ASP A 1 88 ? -8.705 8.213 -2.947 1.00 74.06 88 ASP A N 1
ATOM 692 C CA . ASP A 1 88 ? -9.045 9.120 -4.018 1.00 74.06 88 ASP A CA 1
ATOM 693 C C . ASP A 1 88 ? -8.518 8.573 -5.340 1.00 74.06 88 ASP A C 1
ATOM 695 O O . ASP A 1 88 ?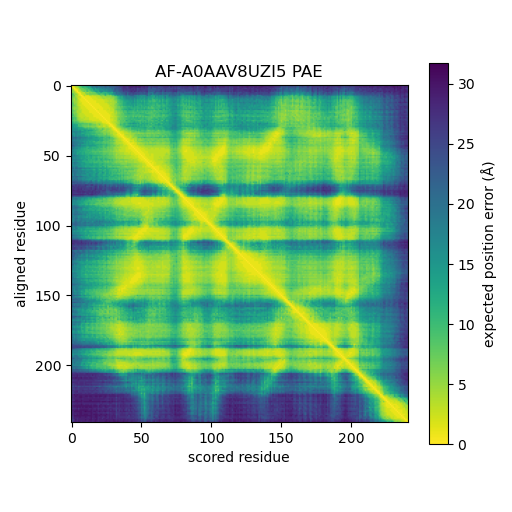 -7.431 8.000 -5.427 1.00 74.06 88 ASP A O 1
ATOM 699 N N . ASN A 1 89 ? -9.292 8.776 -6.403 1.00 73.69 89 ASN A N 1
ATOM 700 C CA . ASN A 1 89 ? -8.787 8.570 -7.749 1.00 73.69 89 ASN A CA 1
ATOM 701 C C . ASN A 1 89 ? -7.965 9.814 -8.134 1.00 73.69 89 ASN A C 1
ATOM 703 O O . ASN A 1 89 ? -8.562 10.883 -8.298 1.00 73.69 89 ASN A O 1
ATOM 707 N N . PRO A 1 90 ? -6.635 9.696 -8.310 1.00 69.56 90 PRO A N 1
ATOM 708 C CA . PRO A 1 90 ? -5.776 10.852 -8.535 1.00 69.56 90 PRO A CA 1
ATOM 709 C C . PRO A 1 90 ? -6.123 11.584 -9.834 1.00 69.56 90 PRO A C 1
ATOM 711 O O . PRO A 1 90 ? -6.013 12.802 -9.878 1.00 69.56 90 PRO A O 1
ATOM 714 N N . TYR A 1 91 ? -6.619 10.875 -10.854 1.00 71.06 91 TYR A N 1
ATOM 715 C CA . TYR A 1 91 ? -7.052 11.483 -12.112 1.00 71.06 91 TYR A CA 1
ATOM 716 C C . TYR A 1 91 ? -8.318 12.317 -11.918 1.00 71.06 91 TYR A C 1
ATOM 718 O O . TYR A 1 91 ? -8.354 13.473 -12.310 1.00 71.06 91 TYR A O 1
ATOM 726 N N . LYS A 1 92 ? -9.328 11.781 -11.217 1.00 69.62 92 LYS A N 1
ATOM 727 C CA . LYS A 1 92 ? -10.565 12.533 -10.938 1.00 69.62 92 LYS A CA 1
ATOM 728 C C . LYS A 1 92 ? -10.307 13.753 -10.054 1.00 69.62 92 LYS A C 1
ATOM 730 O O . LYS A 1 92 ? -10.898 14.806 -10.275 1.00 69.62 92 LYS A O 1
ATOM 735 N N . VAL A 1 93 ? -9.450 13.606 -9.044 1.00 66.88 93 VAL A N 1
ATOM 736 C CA . VAL A 1 93 ? -9.080 14.701 -8.140 1.00 66.88 93 VAL A CA 1
ATOM 737 C C . VAL A 1 93 ? -8.320 15.793 -8.893 1.00 66.88 93 VAL A C 1
ATOM 739 O O . VAL A 1 93 ? -8.646 16.966 -8.729 1.00 66.88 93 VAL A O 1
ATOM 742 N N . GLN A 1 94 ? -7.395 15.425 -9.783 1.00 70.62 94 GLN A N 1
ATOM 743 C CA . GLN A 1 94 ? -6.702 16.384 -10.646 1.00 70.62 94 GLN A CA 1
ATOM 744 C C . GLN A 1 94 ? -7.632 17.063 -11.658 1.00 70.62 94 GLN A C 1
ATOM 746 O O . GLN A 1 94 ? -7.572 18.279 -11.805 1.00 70.62 94 GLN A O 1
ATOM 751 N N . ASP A 1 95 ? -8.529 16.316 -12.305 1.00 71.06 95 ASP A N 1
ATOM 752 C CA . ASP A 1 95 ? -9.504 16.874 -13.252 1.00 71.06 95 ASP A CA 1
ATOM 753 C C . ASP A 1 95 ? -10.451 17.877 -12.571 1.00 71.06 95 ASP A C 1
ATOM 755 O O . ASP A 1 95 ? -10.863 18.865 -13.176 1.00 71.06 95 ASP A O 1
ATOM 759 N N . THR A 1 96 ? -10.791 17.635 -11.300 1.00 68.38 96 THR A N 1
ATOM 760 C CA . THR A 1 96 ? -11.745 18.459 -10.541 1.00 68.38 96 THR A CA 1
ATOM 761 C C . THR A 1 96 ? -11.090 19.688 -9.906 1.00 68.38 96 THR A C 1
ATOM 763 O O . THR A 1 96 ? -11.698 20.757 -9.877 1.00 68.38 96 THR A O 1
ATOM 766 N N . TYR A 1 97 ? -9.873 19.549 -9.371 1.00 69.44 97 TYR A N 1
ATOM 767 C CA . TYR A 1 97 ? -9.238 20.564 -8.517 1.00 69.44 97 TYR A CA 1
ATOM 768 C C . TYR A 1 97 ? -7.881 21.071 -9.041 1.00 69.44 97 TYR A C 1
ATOM 770 O O . TYR A 1 97 ? -7.270 21.930 -8.407 1.00 69.44 97 TYR A O 1
ATOM 778 N N . GLY A 1 98 ? -7.413 20.585 -10.194 1.00 70.81 98 GLY A N 1
ATOM 779 C CA . GLY A 1 98 ? -6.152 20.980 -10.825 1.00 70.81 98 GLY A CA 1
ATOM 780 C C . GLY A 1 98 ? -4.964 20.072 -10.485 1.00 70.81 98 GLY A C 1
ATOM 781 O O . GLY A 1 98 ? -5.053 19.142 -9.688 1.00 70.81 98 GLY A O 1
ATOM 782 N N . THR A 1 99 ? -3.806 20.335 -11.092 1.00 69.31 99 THR A N 1
ATOM 783 C CA . THR A 1 99 ? -2.600 19.489 -10.966 1.00 69.31 99 THR A CA 1
ATOM 784 C C . THR A 1 99 ? -2.030 19.413 -9.549 1.00 69.31 99 THR A C 1
ATOM 786 O O . THR A 1 99 ? -1.394 18.416 -9.208 1.00 69.31 99 THR A O 1
ATOM 789 N N . ASP A 1 100 ? -2.298 20.427 -8.722 1.00 68.94 100 ASP A N 1
ATOM 790 C CA . ASP A 1 100 ? -1.840 20.518 -7.328 1.00 68.94 100 ASP A CA 1
ATOM 791 C C . ASP A 1 100 ? -2.804 19.847 -6.339 1.00 68.94 100 ASP A C 1
ATOM 793 O O . ASP A 1 100 ? -2.630 19.929 -5.120 1.00 68.94 100 ASP A O 1
ATOM 797 N N . ALA A 1 101 ? -3.845 19.189 -6.850 1.00 68.69 101 ALA A N 1
ATOM 798 C CA . ALA A 1 101 ? -4.844 18.543 -6.028 1.00 68.69 101 ALA A CA 1
ATOM 799 C C . ALA A 1 101 ? -4.236 17.399 -5.202 1.00 68.69 101 ALA A C 1
ATOM 801 O O . ALA A 1 101 ? -3.550 16.505 -5.707 1.00 68.69 101 ALA A O 1
ATOM 802 N N . LEU A 1 102 ? -4.500 17.438 -3.897 1.00 77.25 102 LEU A N 1
ATOM 803 C CA . LEU A 1 102 ? -3.948 16.492 -2.938 1.00 77.25 102 LEU A CA 1
ATOM 804 C C . LEU A 1 102 ? -4.881 15.296 -2.783 1.00 77.25 102 LEU A C 1
ATOM 806 O O . LEU A 1 102 ? -6.097 15.446 -2.687 1.00 77.25 102 LEU A O 1
ATOM 810 N N . CYS A 1 103 ? -4.296 14.108 -2.720 1.00 78.94 103 CYS A N 1
ATOM 811 C CA . CYS A 1 103 ? -5.031 12.881 -2.468 1.00 78.94 103 CYS A CA 1
ATOM 812 C C . CYS A 1 103 ? -4.854 12.464 -1.009 1.00 78.94 103 CYS A C 1
ATOM 814 O O . CYS A 1 103 ? -3.820 12.720 -0.384 1.00 78.94 103 CYS A O 1
ATOM 816 N N . ARG A 1 104 ? -5.853 11.778 -0.471 1.00 81.44 104 ARG A N 1
ATOM 817 C CA . ARG A 1 104 ? -5.827 11.212 0.873 1.00 81.44 104 ARG A CA 1
ATOM 818 C C . ARG A 1 104 ? -5.357 9.775 0.799 1.00 81.44 104 ARG A C 1
ATOM 820 O O . ARG A 1 104 ? -5.747 9.005 -0.091 1.00 81.44 104 ARG A O 1
ATOM 827 N N . TRP A 1 105 ? -4.503 9.421 1.742 1.00 82.69 105 TRP A N 1
ATOM 828 C CA . TRP A 1 105 ? -3.987 8.072 1.883 1.00 82.69 105 TRP A CA 1
ATOM 829 C C . TRP A 1 105 ? -3.535 7.810 3.315 1.00 82.69 105 TRP A C 1
ATOM 831 O O . TRP A 1 105 ? -3.239 8.738 4.067 1.00 82.69 105 TRP A O 1
ATOM 841 N N . ILE A 1 106 ? -3.487 6.537 3.692 1.00 85.69 106 ILE A N 1
ATOM 842 C CA . ILE A 1 106 ? -2.803 6.105 4.911 1.00 85.69 106 ILE A CA 1
ATOM 843 C C . ILE A 1 106 ? -1.637 5.202 4.552 1.00 85.69 106 ILE A C 1
ATOM 845 O O . ILE A 1 106 ? -1.676 4.482 3.552 1.00 85.69 106 ILE A O 1
ATOM 849 N N . VAL A 1 107 ? -0.638 5.213 5.420 1.00 86.44 107 VAL A N 1
ATOM 850 C CA . VAL A 1 107 ? 0.414 4.204 5.467 1.00 86.44 107 VAL A CA 1
ATOM 851 C C . VAL A 1 107 ? 0.478 3.650 6.878 1.00 86.44 107 VAL A C 1
ATOM 853 O O . VAL A 1 107 ? 0.284 4.376 7.856 1.00 86.44 107 VAL A O 1
ATOM 856 N N . GLY A 1 108 ? 0.722 2.356 6.990 1.00 87.12 108 GLY A N 1
ATOM 857 C CA . GLY A 1 108 ? 0.745 1.696 8.272 1.00 87.12 108 GLY A CA 1
ATOM 858 C C . GLY A 1 108 ? 1.335 0.306 8.224 1.00 87.12 108 GLY A C 1
ATOM 859 O O . GLY A 1 108 ? 1.878 -0.148 7.215 1.00 87.12 108 GLY A O 1
ATOM 860 N N . VAL A 1 109 ? 1.195 -0.365 9.355 1.00 85.75 109 VAL A N 1
ATOM 861 C CA . VAL A 1 109 ? 1.635 -1.733 9.575 1.00 85.75 109 VAL A CA 1
ATOM 862 C C . VAL A 1 109 ? 0.453 -2.581 10.009 1.00 85.75 109 VAL A C 1
ATOM 864 O O . VAL A 1 109 ? -0.354 -2.149 10.832 1.00 85.75 109 VAL A O 1
ATOM 867 N N . ALA A 1 110 ? 0.333 -3.779 9.449 1.00 84.19 110 ALA A N 1
ATOM 868 C CA . ALA A 1 110 ? -0.642 -4.753 9.910 1.00 84.19 110 ALA A CA 1
ATOM 869 C C . ALA A 1 110 ? -0.101 -5.540 11.103 1.00 84.19 110 ALA A C 1
ATOM 871 O O . ALA A 1 110 ? 1.009 -6.071 11.074 1.00 84.19 110 ALA A O 1
ATOM 872 N N . MET A 1 111 ? -0.944 -5.647 12.122 1.00 78.56 111 MET A N 1
ATOM 873 C CA . MET A 1 111 ? -0.771 -6.495 13.290 1.00 78.56 111 MET A CA 1
ATOM 874 C C . MET A 1 111 ? -1.731 -7.676 13.153 1.00 78.56 111 MET A C 1
ATOM 876 O O . MET A 1 111 ? -2.860 -7.513 12.702 1.00 78.56 111 MET A O 1
ATOM 880 N N . GLY A 1 112 ? -1.323 -8.866 13.567 1.00 63.66 112 GLY A N 1
ATOM 881 C CA . GLY A 1 112 ? -2.173 -10.052 13.463 1.00 63.66 112 GLY A CA 1
ATOM 882 C C . GLY A 1 112 ? -2.000 -10.848 12.171 1.00 63.66 112 GLY A C 1
ATOM 883 O O . GLY A 1 112 ? -2.965 -11.343 11.596 1.00 63.66 112 GLY A O 1
ATOM 884 N N . ASN A 1 113 ? -0.770 -10.918 11.664 1.00 62.41 113 ASN A N 1
ATOM 885 C CA . ASN A 1 113 ? -0.379 -11.894 10.652 1.00 62.41 113 ASN A CA 1
ATOM 886 C C . ASN A 1 113 ? 0.414 -13.035 11.300 1.00 62.41 113 ASN A C 1
ATOM 888 O O . ASN A 1 113 ? 0.883 -12.890 12.423 1.00 62.41 113 ASN A O 1
ATOM 892 N N . LYS A 1 114 ? 0.656 -14.137 10.570 1.00 57.75 114 LYS A N 1
ATOM 893 C CA . LYS A 1 114 ? 1.449 -15.283 11.064 1.00 57.75 114 LYS A CA 1
ATOM 894 C C . LYS A 1 114 ? 2.735 -14.875 11.796 1.00 57.75 114 LYS A C 1
ATOM 896 O O . LYS A 1 114 ? 3.133 -15.573 12.714 1.00 57.75 114 LYS A O 1
ATOM 901 N N . GLU A 1 115 ? 3.375 -13.780 11.401 1.00 59.19 115 GLU A N 1
ATOM 902 C CA . GLU A 1 115 ? 4.635 -13.307 11.975 1.00 59.19 115 GLU A CA 1
ATOM 903 C C . GLU A 1 115 ? 4.438 -12.453 13.238 1.00 59.19 115 GLU A C 1
ATOM 905 O O . GLU A 1 115 ? 5.158 -12.641 14.215 1.00 59.19 115 GLU A O 1
ATOM 910 N N . THR A 1 116 ? 3.455 -11.545 13.249 1.00 58.69 116 THR A N 1
ATOM 911 C CA . THR A 1 116 ? 3.136 -10.680 14.401 1.00 58.69 116 THR A CA 1
ATOM 912 C C . THR A 1 116 ? 2.281 -11.381 15.461 1.00 58.69 116 THR A C 1
ATOM 914 O O . THR A 1 116 ? 2.362 -11.027 16.633 1.00 58.69 116 THR A O 1
ATOM 917 N N . ASP A 1 117 ? 1.515 -12.410 15.088 1.00 62.22 117 ASP A N 1
ATOM 918 C CA . ASP A 1 117 ? 0.782 -13.291 16.012 1.00 62.22 117 ASP A CA 1
ATOM 919 C C . ASP A 1 117 ? 1.694 -14.291 16.722 1.00 62.22 117 ASP A C 1
ATOM 921 O O . ASP A 1 117 ? 1.366 -14.770 17.805 1.00 62.22 117 ASP A O 1
ATOM 925 N N . GLN A 1 118 ? 2.850 -14.602 16.130 1.00 64.81 118 GLN A N 1
ATOM 926 C CA . GLN A 1 118 ? 3.881 -15.430 16.758 1.00 64.81 118 GLN A CA 1
ATOM 927 C C . GLN A 1 118 ? 4.797 -14.630 17.691 1.00 64.81 118 GLN A C 1
ATOM 929 O O . GLN A 1 118 ? 5.669 -15.217 18.335 1.00 64.81 118 GLN A O 1
ATOM 934 N N . LEU A 1 119 ? 4.626 -13.306 17.774 1.00 69.12 119 LEU A N 1
ATOM 935 C CA . LEU A 1 119 ? 5.386 -12.497 18.716 1.00 69.12 119 LEU A CA 1
ATOM 936 C C . LEU A 1 119 ? 4.978 -12.841 20.153 1.00 69.12 119 LEU A C 1
ATOM 938 O O . LEU A 1 119 ? 3.783 -12.940 20.451 1.00 69.12 119 LEU A O 1
ATOM 942 N N . PRO A 1 120 ? 5.948 -12.958 21.075 1.00 76.88 120 PRO A N 1
ATOM 943 C CA . PRO A 1 120 ? 5.661 -12.950 22.498 1.00 76.88 120 PRO A CA 1
ATOM 944 C C . PRO A 1 120 ? 4.791 -11.734 22.873 1.00 76.88 120 PRO A C 1
ATOM 946 O O . PRO A 1 120 ? 5.005 -10.645 22.331 1.00 76.88 120 PRO A O 1
ATOM 949 N N . PRO A 1 121 ? 3.848 -11.866 23.825 1.00 80.00 121 PRO A N 1
ATOM 950 C CA . PRO A 1 121 ? 2.961 -10.769 24.222 1.00 80.00 121 PRO A CA 1
ATOM 951 C C . PRO A 1 121 ? 3.690 -9.472 24.605 1.00 80.00 121 PRO A C 1
ATOM 953 O O . PRO A 1 121 ? 3.197 -8.380 24.332 1.00 80.00 121 PRO A O 1
ATOM 956 N N . GLU A 1 122 ? 4.877 -9.584 25.205 1.00 79.94 122 GLU A N 1
ATOM 957 C CA . GLU A 1 122 ? 5.699 -8.430 25.582 1.00 79.94 122 GLU A CA 1
ATOM 958 C C . GLU A 1 122 ? 6.294 -7.704 24.367 1.00 79.94 122 GLU A C 1
ATOM 960 O O . GLU A 1 122 ? 6.260 -6.476 24.315 1.00 79.94 122 GLU A O 1
ATOM 965 N N . GLU A 1 123 ? 6.756 -8.444 23.353 1.00 77.94 123 GLU A N 1
ATOM 966 C CA . GLU A 1 123 ? 7.256 -7.866 22.097 1.00 77.94 123 GLU A CA 1
ATOM 967 C C . GLU A 1 123 ? 6.129 -7.172 21.328 1.00 77.94 123 GLU A C 1
ATOM 969 O O . GLU A 1 123 ? 6.309 -6.062 20.827 1.00 77.94 123 GLU A O 1
ATOM 974 N N . LYS A 1 124 ? 4.939 -7.786 21.290 1.00 77.88 124 LYS A N 1
ATOM 975 C CA . LYS A 1 124 ? 3.756 -7.181 20.668 1.00 77.88 124 LYS A CA 1
ATOM 976 C C . LYS A 1 124 ? 3.383 -5.862 21.347 1.00 77.88 124 LYS A C 1
ATOM 978 O O . LYS A 1 124 ? 3.180 -4.861 20.666 1.00 77.88 124 LYS A O 1
ATOM 983 N N . ARG A 1 125 ? 3.360 -5.839 22.683 1.00 82.25 125 ARG A N 1
ATOM 984 C CA . ARG A 1 125 ? 3.077 -4.625 23.460 1.00 82.25 125 ARG A CA 1
ATOM 985 C C . ARG A 1 125 ? 4.138 -3.542 23.254 1.00 82.25 125 ARG A C 1
ATOM 987 O O . ARG A 1 125 ? 3.785 -2.372 23.147 1.00 82.25 125 ARG A O 1
ATOM 994 N N . SER A 1 126 ? 5.416 -3.917 23.186 1.00 83.31 126 SER A N 1
ATOM 995 C CA . SER A 1 126 ? 6.507 -2.975 22.907 1.00 83.31 126 SER A CA 1
ATOM 996 C C . SER A 1 126 ? 6.354 -2.328 21.530 1.00 83.31 126 SER A C 1
ATOM 998 O O . SER A 1 126 ? 6.516 -1.118 21.408 1.00 83.31 126 SER A O 1
ATOM 1000 N N . LEU A 1 127 ? 5.998 -3.115 20.510 1.00 80.19 127 LEU A N 1
ATOM 1001 C CA . LEU A 1 127 ? 5.750 -2.612 19.160 1.00 80.19 127 LEU A CA 1
ATOM 1002 C C . LEU A 1 127 ? 4.543 -1.663 19.122 1.00 80.19 127 LEU A C 1
ATOM 1004 O O . LEU A 1 127 ? 4.618 -0.597 18.522 1.00 80.19 127 LEU A O 1
ATOM 1008 N N . GLU A 1 128 ? 3.442 -2.013 19.790 1.00 84.88 128 GLU A N 1
ATOM 1009 C CA . GLU A 1 128 ? 2.257 -1.148 19.900 1.00 84.88 128 GLU A CA 1
ATOM 1010 C C . GLU A 1 128 ? 2.568 0.177 20.613 1.00 84.88 128 GLU A C 1
ATOM 1012 O O . GLU A 1 128 ? 2.107 1.235 20.183 1.00 84.88 128 GLU A O 1
ATOM 1017 N N . MET A 1 129 ? 3.384 0.143 21.671 1.00 85.88 129 MET A N 1
ATOM 1018 C CA . MET A 1 129 ? 3.848 1.354 22.351 1.00 85.88 129 MET A CA 1
ATOM 1019 C C . MET A 1 129 ? 4.727 2.218 21.445 1.00 85.88 129 MET A C 1
ATOM 1021 O O . MET A 1 129 ? 4.492 3.419 21.348 1.00 85.88 129 MET A O 1
ATOM 1025 N N . GLU A 1 130 ? 5.687 1.618 20.741 1.00 83.00 130 GLU A N 1
ATOM 1026 C CA . GLU A 1 130 ? 6.543 2.336 19.793 1.00 83.00 130 GLU A CA 1
ATOM 1027 C C . GLU A 1 130 ? 5.710 2.987 18.678 1.00 83.00 130 GLU A C 1
ATOM 1029 O O . GLU A 1 130 ? 5.914 4.150 18.330 1.00 83.00 130 GLU A O 1
ATOM 1034 N N . LEU A 1 131 ? 4.727 2.265 18.140 1.00 84.75 131 LEU A N 1
ATOM 1035 C CA . LEU A 1 131 ? 3.797 2.784 17.141 1.00 84.75 131 LEU A CA 1
ATOM 1036 C C . LEU A 1 131 ? 3.024 3.996 17.673 1.00 84.75 131 LEU A C 1
ATOM 1038 O O . LEU A 1 131 ? 2.968 5.032 17.005 1.00 84.75 131 LEU A O 1
ATOM 1042 N N . ALA A 1 132 ? 2.485 3.900 18.888 1.00 87.50 132 ALA A N 1
ATOM 1043 C CA . ALA A 1 132 ? 1.768 4.997 19.528 1.00 87.50 132 ALA A CA 1
ATOM 1044 C C . ALA A 1 132 ? 2.666 6.227 19.763 1.00 87.50 132 ALA A C 1
ATOM 1046 O O . ALA A 1 132 ? 2.270 7.346 19.435 1.00 87.50 132 ALA A O 1
ATOM 1047 N N . GLU A 1 133 ? 3.887 6.033 20.272 1.00 87.06 133 GLU A N 1
ATOM 1048 C CA . GLU A 1 133 ? 4.860 7.109 20.520 1.00 87.06 133 GLU A CA 1
ATOM 1049 C C . GLU A 1 133 ? 5.278 7.829 19.234 1.00 87.06 133 GLU A C 1
ATOM 1051 O O . GLU A 1 133 ? 5.500 9.040 19.236 1.00 87.06 133 GLU A O 1
ATOM 1056 N N . ASN A 1 134 ? 5.322 7.109 18.111 1.00 82.00 134 ASN A N 1
ATOM 1057 C CA . ASN A 1 134 ? 5.604 7.688 16.801 1.00 82.00 134 ASN A CA 1
ATOM 1058 C C . ASN A 1 134 ? 4.358 8.279 16.119 1.00 82.00 134 ASN A C 1
ATOM 1060 O O . ASN A 1 134 ? 4.449 8.707 14.967 1.00 82.00 134 ASN A O 1
ATOM 1064 N N . GLY A 1 135 ? 3.206 8.334 16.792 1.00 84.25 135 GLY A N 1
ATOM 1065 C CA . GLY A 1 135 ? 1.985 8.970 16.293 1.00 84.25 135 GLY A CA 1
ATOM 1066 C C . GLY A 1 135 ? 1.156 8.110 15.337 1.00 84.25 135 GLY A C 1
ATOM 1067 O O . GLY A 1 135 ? 0.334 8.654 14.598 1.00 84.25 135 GLY A O 1
ATOM 1068 N N . TYR A 1 136 ? 1.367 6.791 15.315 1.00 86.38 136 TYR A N 1
ATOM 1069 C CA . TYR A 1 136 ? 0.457 5.873 14.633 1.00 86.38 136 TYR A CA 1
ATOM 1070 C C . TYR A 1 136 ? -0.792 5.644 15.487 1.00 86.38 136 TYR A C 1
ATOM 1072 O O . TYR A 1 136 ? -0.727 5.564 16.714 1.00 86.38 136 TYR A O 1
ATOM 1080 N N . LYS A 1 137 ? -1.939 5.501 14.825 1.00 87.00 137 LYS A N 1
ATOM 1081 C CA . LYS A 1 137 ? -3.225 5.216 15.465 1.00 87.00 137 LYS A CA 1
ATOM 1082 C C . LYS A 1 137 ? -3.641 3.769 15.201 1.00 87.00 137 LYS A C 1
ATOM 1084 O O . LYS A 1 137 ? -3.453 3.304 14.077 1.00 87.00 137 LYS A O 1
ATOM 1089 N N . PRO A 1 138 ? -4.220 3.057 16.182 1.00 88.56 138 PRO A N 1
ATOM 1090 C CA . PRO A 1 138 ? -4.750 1.720 15.963 1.00 88.56 138 PRO A CA 1
ATOM 1091 C C . PRO A 1 138 ? -6.093 1.777 15.224 1.00 88.56 138 PRO A C 1
ATOM 1093 O O . PRO A 1 138 ? -6.940 2.623 15.507 1.00 88.56 138 PRO A O 1
ATOM 1096 N N . PHE A 1 139 ? -6.317 0.842 14.307 1.00 85.69 139 PHE A N 1
ATOM 1097 C CA . PHE A 1 139 ? -7.593 0.636 13.622 1.00 85.69 139 PHE A CA 1
ATOM 1098 C C . PHE A 1 139 ? -7.767 -0.834 13.242 1.00 85.69 139 PHE A C 1
ATOM 1100 O O . PHE A 1 139 ? -6.808 -1.598 13.234 1.00 85.69 139 PHE A O 1
ATOM 1107 N N . VAL A 1 140 ? -8.991 -1.251 12.927 1.00 83.56 140 VAL A N 1
ATOM 1108 C CA . VAL A 1 140 ? -9.270 -2.609 12.445 1.00 83.56 140 VAL A CA 1
ATOM 1109 C C . VAL A 1 140 ? -9.926 -2.520 11.077 1.00 83.56 140 VAL A C 1
ATOM 1111 O O . VAL A 1 140 ? -11.091 -2.138 10.962 1.00 83.56 140 VAL A O 1
ATOM 1114 N N . LEU A 1 141 ? -9.181 -2.908 10.042 1.00 79.62 141 LEU A N 1
ATOM 1115 C CA . LEU A 1 141 ? -9.720 -3.069 8.697 1.00 79.62 141 LEU A CA 1
ATOM 1116 C C . LEU A 1 141 ? -10.653 -4.276 8.676 1.00 79.62 141 LEU A C 1
ATOM 1118 O O . LEU A 1 141 ? -10.258 -5.389 9.025 1.00 79.62 141 LEU A O 1
ATOM 1122 N N . LYS A 1 142 ? -11.896 -4.066 8.253 1.00 79.12 142 LYS A N 1
ATOM 1123 C CA . LYS A 1 142 ? -12.849 -5.157 8.046 1.00 79.12 142 LYS A CA 1
ATOM 1124 C C . LYS A 1 142 ? -12.693 -5.717 6.641 1.00 79.12 142 LYS A C 1
ATOM 1126 O O . LYS A 1 142 ? -12.540 -4.960 5.685 1.00 79.12 142 LYS A O 1
ATOM 1131 N N . GLY A 1 143 ? -12.751 -7.037 6.535 1.00 78.12 143 GLY A N 1
ATOM 1132 C CA . GLY A 1 143 ? -12.750 -7.718 5.255 1.00 78.12 143 GLY A CA 1
ATOM 1133 C C . GLY A 1 143 ? -13.978 -7.363 4.421 1.00 78.12 143 GLY A C 1
ATOM 1134 O O . GLY A 1 143 ? -15.067 -7.158 4.960 1.00 78.12 143 GLY A O 1
ATOM 1135 N N . THR A 1 144 ? -13.796 -7.278 3.108 1.00 76.88 144 THR A N 1
ATOM 1136 C CA . THR A 1 144 ? -14.846 -6.898 2.153 1.00 76.88 144 THR A CA 1
ATOM 1137 C C . THR A 1 144 ? -14.666 -7.645 0.831 1.00 76.88 144 THR A C 1
ATOM 1139 O O . THR A 1 144 ? -13.676 -8.357 0.633 1.00 76.88 144 THR A O 1
ATOM 1142 N N . GLU A 1 145 ? -15.640 -7.515 -0.064 1.00 80.69 145 GLU A N 1
ATOM 1143 C CA . GLU A 1 145 ? -15.515 -7.982 -1.439 1.00 80.69 145 GLU A CA 1
ATOM 1144 C C . GLU A 1 145 ? -14.570 -7.064 -2.221 1.00 80.69 145 GLU A C 1
ATOM 1146 O O . GLU A 1 145 ? -14.650 -5.828 -2.161 1.00 80.69 145 GLU A O 1
ATOM 1151 N N . VAL A 1 146 ? -13.620 -7.697 -2.908 1.00 80.56 146 VAL A N 1
ATOM 1152 C CA . VAL A 1 146 ? -12.513 -7.040 -3.597 1.00 80.56 146 VAL A CA 1
ATOM 1153 C C . VAL A 1 146 ? -12.227 -7.686 -4.944 1.00 80.56 146 VAL A C 1
ATOM 1155 O O . VAL A 1 146 ? -12.396 -8.891 -5.150 1.00 80.56 146 VAL A O 1
ATOM 1158 N N . VAL A 1 147 ? -11.709 -6.861 -5.846 1.00 84.25 147 VAL A N 1
ATOM 1159 C CA . VAL A 1 147 ? -10.878 -7.308 -6.957 1.00 84.25 147 VAL A CA 1
ATOM 1160 C C . VAL A 1 147 ? -9.436 -7.234 -6.494 1.00 84.25 147 VAL A C 1
ATOM 1162 O O . VAL A 1 147 ? -8.926 -6.155 -6.191 1.00 84.25 147 VAL A O 1
ATOM 1165 N N . ARG A 1 148 ? -8.796 -8.392 -6.399 1.00 84.88 148 ARG A N 1
ATOM 1166 C CA . ARG A 1 148 ? -7.415 -8.538 -5.959 1.00 84.88 148 ARG A CA 1
ATOM 1167 C C . ARG A 1 148 ? -6.515 -8.737 -7.169 1.00 84.88 148 ARG A C 1
ATOM 1169 O O . ARG A 1 148 ? -6.821 -9.545 -8.036 1.00 84.88 148 ARG A O 1
ATOM 1176 N N . ALA A 1 149 ? -5.403 -8.020 -7.196 1.00 84.88 149 ALA A N 1
ATOM 1177 C CA . ALA A 1 149 ? -4.282 -8.246 -8.088 1.00 84.88 149 ALA A CA 1
ATOM 1178 C C . ALA A 1 149 ? -3.056 -8.616 -7.251 1.00 84.88 149 ALA A C 1
ATOM 1180 O O . ALA A 1 149 ? -2.650 -7.850 -6.373 1.00 84.88 149 ALA A O 1
ATOM 1181 N N . VAL A 1 150 ? -2.477 -9.781 -7.527 1.00 82.44 150 VAL A N 1
ATOM 1182 C CA . VAL A 1 150 ? -1.265 -10.267 -6.855 1.00 82.44 150 VAL A CA 1
ATOM 1183 C C . VAL A 1 150 ? -0.105 -10.233 -7.840 1.00 82.44 150 VAL A C 1
ATOM 1185 O O . VAL A 1 150 ? -0.245 -10.662 -8.986 1.00 82.44 150 VAL A O 1
ATOM 1188 N N . PHE A 1 151 ? 1.034 -9.692 -7.408 1.00 76.69 151 PHE A N 1
ATOM 1189 C CA . PHE A 1 151 ? 2.255 -9.669 -8.212 1.00 76.69 151 PHE A CA 1
ATOM 1190 C C . PHE A 1 151 ? 3.510 -9.639 -7.325 1.00 76.69 151 PHE A C 1
ATOM 1192 O O . PHE A 1 151 ? 3.476 -9.097 -6.211 1.00 76.69 151 PHE A O 1
ATOM 1199 N N . PRO A 1 152 ? 4.627 -10.223 -7.793 1.00 72.94 152 PRO A N 1
ATOM 1200 C CA . PRO A 1 152 ? 5.883 -10.215 -7.056 1.00 72.94 152 PRO A CA 1
ATOM 1201 C C . PRO A 1 152 ? 6.457 -8.799 -6.975 1.00 72.94 152 PRO A C 1
ATOM 1203 O O . PRO A 1 152 ? 6.364 -8.014 -7.918 1.00 72.94 152 PRO A O 1
ATOM 1206 N N . VAL A 1 153 ? 7.067 -8.458 -5.837 1.00 69.62 153 VAL A N 1
ATOM 1207 C CA . VAL A 1 153 ? 7.708 -7.158 -5.620 1.00 69.62 153 VAL A CA 1
ATOM 1208 C C . VAL A 1 153 ? 8.997 -7.278 -4.833 1.00 69.62 153 VAL A C 1
ATOM 1210 O O . VAL A 1 153 ? 9.079 -7.933 -3.798 1.00 69.62 153 VAL A O 1
ATOM 1213 N N . THR A 1 154 ? 10.003 -6.526 -5.268 1.00 65.75 154 THR A N 1
ATOM 1214 C CA . THR A 1 154 ? 11.218 -6.336 -4.475 1.00 65.75 154 THR A CA 1
ATOM 1215 C C . THR A 1 154 ? 11.168 -4.995 -3.745 1.00 65.75 154 THR A C 1
ATOM 1217 O O . THR A 1 154 ? 11.074 -3.937 -4.364 1.00 65.75 154 THR A O 1
ATOM 1220 N N . LEU A 1 155 ? 11.275 -5.013 -2.417 1.00 59.66 155 LEU A N 1
ATOM 1221 C CA . LEU A 1 155 ? 11.353 -3.805 -1.588 1.00 59.66 155 LEU A CA 1
ATOM 1222 C C . LEU A 1 155 ? 12.811 -3.318 -1.475 1.00 59.66 155 LEU A C 1
ATOM 1224 O O . LEU A 1 155 ? 13.457 -3.475 -0.440 1.00 59.66 155 LEU A O 1
ATOM 1228 N N . ASN A 1 156 ? 13.346 -2.723 -2.548 1.00 61.28 156 ASN A N 1
ATOM 1229 C CA . ASN A 1 156 ? 14.585 -1.930 -2.504 1.00 61.28 156 ASN A CA 1
ATOM 1230 C C . ASN A 1 156 ? 14.311 -0.476 -2.941 1.00 61.28 156 ASN A C 1
ATOM 1232 O O . ASN A 1 156 ? 13.332 -0.216 -3.637 1.00 61.28 156 ASN A O 1
ATOM 1236 N N . ARG A 1 157 ? 15.166 0.480 -2.545 1.00 56.78 157 ARG A N 1
ATOM 1237 C CA . ARG A 1 157 ? 14.932 1.928 -2.734 1.00 56.78 157 ARG A CA 1
ATOM 1238 C C . ARG A 1 157 ? 14.692 2.341 -4.195 1.00 56.78 157 ARG A C 1
ATOM 1240 O O . ARG A 1 157 ? 13.806 3.143 -4.462 1.00 56.78 157 ARG A O 1
ATOM 1247 N N . PHE A 1 158 ? 15.458 1.788 -5.132 1.00 54.53 158 PHE A N 1
ATOM 1248 C CA . PHE A 1 158 ? 15.339 2.090 -6.564 1.00 54.53 158 PHE A CA 1
ATOM 1249 C C . PHE A 1 158 ? 14.17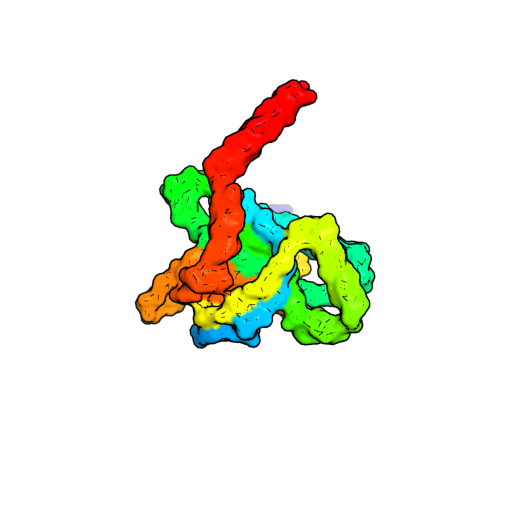1 1.330 -7.210 1.00 54.53 158 PHE A C 1
ATOM 1251 O O . PHE A 1 158 ? 13.422 1.862 -8.027 1.00 54.53 158 PHE A O 1
ATOM 1258 N N . VAL A 1 159 ? 13.961 0.092 -6.776 1.00 58.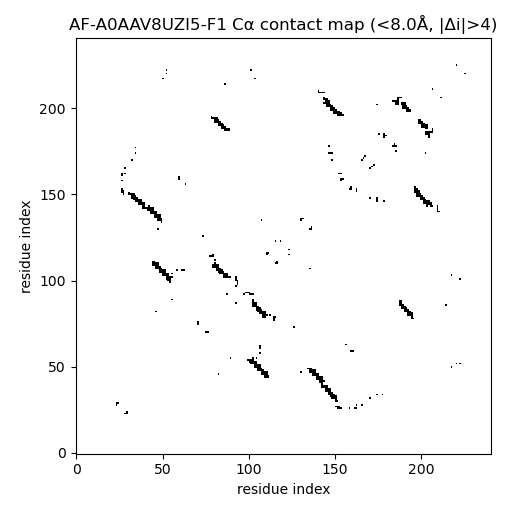81 159 VAL A N 1
ATOM 1259 C CA . VAL A 1 159 ? 12.915 -0.797 -7.270 1.00 58.81 159 VAL A CA 1
ATOM 1260 C C . VAL A 1 159 ? 11.535 -0.379 -6.769 1.00 58.81 159 VAL A C 1
ATOM 1262 O O . VAL A 1 159 ? 10.566 -0.565 -7.486 1.00 58.81 159 VAL A O 1
ATOM 1265 N N . HIS A 1 160 ? 11.406 0.283 -5.617 1.00 61.44 160 HIS A N 1
ATOM 1266 C CA . HIS A 1 160 ? 10.115 0.798 -5.151 1.00 61.44 160 HIS A CA 1
ATOM 1267 C C . HIS A 1 160 ? 9.518 1.837 -6.120 1.00 61.44 160 HIS A C 1
ATOM 1269 O O . HIS A 1 160 ? 8.310 1.846 -6.361 1.00 61.44 160 HIS A O 1
ATOM 1275 N N . PHE A 1 161 ? 10.358 2.690 -6.717 1.00 61.16 161 PHE A N 1
ATOM 1276 C CA . PHE A 1 161 ? 9.929 3.631 -7.755 1.00 61.16 161 PHE A CA 1
ATOM 1277 C C . PHE A 1 161 ? 9.467 2.905 -9.032 1.00 61.16 161 PHE A C 1
ATOM 1279 O O . PHE A 1 161 ? 8.414 3.230 -9.588 1.00 61.16 161 PHE A O 1
ATOM 1286 N N . LEU A 1 162 ? 10.212 1.880 -9.462 1.00 60.03 162 LEU A N 1
ATOM 1287 C CA . LEU A 1 162 ? 9.846 1.054 -10.618 1.00 60.03 162 LEU A CA 1
ATOM 1288 C C . LEU A 1 162 ? 8.558 0.258 -10.362 1.00 60.03 162 LEU A C 1
ATOM 1290 O O . LEU A 1 162 ? 7.645 0.318 -11.180 1.00 60.03 162 LEU A O 1
ATOM 1294 N N . ASN A 1 163 ? 8.423 -0.373 -9.193 1.00 64.81 163 ASN A N 1
ATOM 1295 C CA . ASN A 1 163 ? 7.217 -1.079 -8.757 1.00 64.81 163 ASN A CA 1
ATOM 1296 C C . ASN A 1 163 ? 5.996 -0.157 -8.780 1.00 64.81 163 ASN A C 1
ATOM 1298 O O . ASN A 1 163 ? 4.927 -0.568 -9.216 1.00 64.81 163 ASN A O 1
ATOM 1302 N N . ARG A 1 164 ? 6.133 1.099 -8.333 1.00 65.75 164 ARG A N 1
ATOM 1303 C CA . ARG A 1 164 ? 5.042 2.081 -8.391 1.00 65.75 164 ARG A CA 1
ATOM 1304 C C . ARG A 1 164 ? 4.641 2.409 -9.828 1.00 65.75 164 ARG A C 1
ATOM 1306 O O . ARG A 1 164 ? 3.452 2.488 -10.125 1.00 65.75 164 ARG A O 1
ATOM 1313 N N . THR A 1 165 ? 5.618 2.584 -10.712 1.00 64.06 165 THR A N 1
ATOM 1314 C CA . THR A 1 165 ? 5.367 2.878 -12.131 1.00 64.06 165 THR A CA 1
ATOM 1315 C C . THR A 1 165 ? 4.649 1.710 -12.806 1.00 64.06 165 THR A C 1
ATOM 1317 O O . THR A 1 165 ? 3.605 1.911 -13.422 1.00 64.06 165 THR A O 1
ATOM 1320 N N . ILE A 1 166 ? 5.140 0.486 -12.594 1.00 64.25 166 ILE A N 1
ATOM 1321 C CA . ILE A 1 166 ? 4.527 -0.757 -13.083 1.00 64.25 166 ILE A CA 1
ATOM 1322 C C . ILE A 1 166 ? 3.089 -0.884 -12.574 1.00 64.25 166 ILE A C 1
ATOM 1324 O O . ILE A 1 166 ? 2.187 -1.173 -13.348 1.00 64.25 166 ILE A O 1
ATOM 1328 N N . ARG A 1 167 ? 2.813 -0.576 -11.304 1.00 67.94 167 ARG A N 1
ATOM 1329 C CA . ARG A 1 167 ? 1.444 -0.626 -10.761 1.00 67.94 167 ARG A CA 1
ATOM 1330 C C . ARG A 1 167 ? 0.490 0.333 -11.442 1.00 67.94 167 ARG A C 1
ATOM 1332 O O . ARG A 1 167 ? -0.555 -0.093 -11.928 1.00 67.94 167 ARG A O 1
ATOM 1339 N N . VAL A 1 168 ? 0.832 1.622 -11.448 1.00 65.56 168 VAL A N 1
ATOM 1340 C CA . VAL A 1 168 ? -0.038 2.674 -11.993 1.00 65.56 168 VAL A CA 1
ATOM 1341 C C . VAL A 1 168 ? -0.301 2.426 -13.475 1.00 65.56 168 VAL A C 1
ATOM 1343 O O . VAL A 1 168 ? -1.410 2.660 -13.945 1.00 65.56 168 VAL A O 1
ATOM 1346 N N . GLN A 1 169 ? 0.698 1.923 -14.202 1.00 66.00 169 GLN A N 1
ATOM 1347 C CA . GLN A 1 169 ? 0.607 1.748 -15.648 1.00 66.00 169 GLN A CA 1
ATOM 1348 C C . GLN A 1 169 ? 0.118 0.363 -16.091 1.00 66.00 169 GLN A C 1
ATOM 1350 O O . GLN A 1 169 ? -0.414 0.259 -17.193 1.00 66.00 169 GLN A O 1
ATOM 1355 N N . MET A 1 170 ? 0.265 -0.685 -15.275 1.00 68.88 170 MET A N 1
ATOM 1356 C CA . MET A 1 170 ? -0.078 -2.064 -15.659 1.00 68.88 170 MET A CA 1
ATOM 1357 C C . MET A 1 170 ? -1.188 -2.660 -14.790 1.00 68.88 170 MET A C 1
ATOM 1359 O O . MET A 1 170 ? -2.182 -3.148 -15.318 1.00 68.88 170 MET A O 1
ATOM 1363 N N . VAL A 1 171 ? -1.079 -2.564 -13.462 1.00 74.25 171 VAL A N 1
ATOM 1364 C CA . VAL A 1 171 ? -2.014 -3.230 -12.536 1.00 74.25 171 VAL A CA 1
ATOM 1365 C C . VAL A 1 171 ? -3.359 -2.506 -12.463 1.00 74.25 171 VAL A C 1
ATOM 1367 O O . VAL A 1 171 ? -4.400 -3.117 -12.700 1.00 74.25 171 VAL A O 1
ATOM 1370 N N . PHE A 1 172 ? -3.364 -1.198 -12.188 1.00 77.06 172 PHE A N 1
ATOM 1371 C CA . PHE A 1 172 ? -4.608 -0.422 -12.063 1.00 77.06 172 PHE A CA 1
ATOM 1372 C C . PHE A 1 172 ? -5.465 -0.449 -13.347 1.00 77.06 172 PHE A C 1
ATOM 1374 O O . PHE A 1 172 ? -6.678 -0.657 -13.240 1.00 77.06 172 PHE A O 1
ATOM 1381 N N . PRO A 1 173 ? -4.893 -0.308 -14.563 1.00 79.12 173 PRO A N 1
ATOM 1382 C CA . PRO A 1 173 ? -5.662 -0.432 -15.800 1.00 79.12 173 PRO A CA 1
ATOM 1383 C C . PRO A 1 173 ? -6.277 -1.816 -16.011 1.00 79.12 173 PRO A C 1
ATOM 1385 O O . PRO A 1 173 ? -7.410 -1.904 -16.482 1.00 79.12 173 PRO A O 1
ATOM 1388 N N . ASP A 1 174 ? -5.574 -2.894 -15.668 1.00 81.94 174 ASP A N 1
ATOM 1389 C CA . ASP A 1 174 ? -6.102 -4.245 -15.865 1.00 81.94 174 ASP A CA 1
ATOM 1390 C C . ASP A 1 174 ? -7.161 -4.607 -14.816 1.00 81.94 174 ASP A C 1
ATOM 1392 O O . ASP A 1 174 ? -8.191 -5.183 -15.176 1.00 81.94 174 ASP A O 1
ATOM 1396 N N . VAL A 1 175 ? -7.000 -4.161 -13.563 1.00 79.75 175 VAL A N 1
ATOM 1397 C CA . VAL A 1 175 ? -8.057 -4.230 -12.536 1.00 79.75 175 VAL A CA 1
ATOM 1398 C C . VAL A 1 175 ? -9.296 -3.454 -12.986 1.00 79.75 175 VAL A C 1
ATOM 1400 O O . VAL A 1 175 ? -10.414 -3.961 -12.895 1.00 79.75 175 VAL A O 1
ATOM 1403 N N . ARG A 1 176 ? -9.113 -2.257 -13.556 1.00 79.75 176 ARG A N 1
ATOM 1404 C CA . ARG A 1 176 ? -10.214 -1.450 -14.094 1.00 79.75 176 ARG A CA 1
ATOM 1405 C C . ARG A 1 176 ? -10.949 -2.172 -15.223 1.00 79.75 176 ARG A C 1
ATOM 1407 O O . ARG A 1 176 ? -12.170 -2.276 -15.175 1.00 79.75 176 ARG A O 1
ATOM 1414 N N . LYS A 1 177 ? -10.229 -2.717 -16.208 1.00 83.06 177 LYS A N 1
ATOM 1415 C CA . LYS A 1 177 ? -10.844 -3.508 -17.290 1.00 83.06 177 LYS A CA 1
ATOM 1416 C C . LYS A 1 177 ? -11.596 -4.722 -16.741 1.00 83.06 177 LYS A C 1
ATOM 1418 O O . LYS A 1 177 ? -12.633 -5.094 -17.285 1.00 83.06 177 LYS A O 1
ATOM 1423 N N . ALA A 1 178 ? -11.070 -5.370 -15.701 1.00 82.81 178 ALA A N 1
ATOM 1424 C CA . ALA A 1 178 ? -11.718 -6.518 -15.079 1.00 82.81 178 ALA A CA 1
ATOM 1425 C C . ALA A 1 178 ? -13.047 -6.128 -14.406 1.00 82.81 178 ALA A C 1
ATOM 1427 O O . ALA A 1 178 ? -14.038 -6.837 -14.587 1.00 82.81 178 ALA A O 1
ATOM 1428 N N . LEU A 1 179 ? -13.083 -4.992 -13.701 1.00 78.38 179 LEU A N 1
ATOM 1429 C CA . LEU A 1 179 ? -14.301 -4.409 -13.127 1.00 78.38 179 LEU A CA 1
ATOM 1430 C C . LEU A 1 179 ? -15.333 -4.063 -14.213 1.00 78.38 179 LEU A C 1
ATOM 1432 O O . LEU A 1 179 ? -16.472 -4.528 -14.150 1.00 78.38 179 LEU A O 1
ATOM 1436 N N . GLU A 1 180 ? -14.910 -3.342 -15.257 1.00 81.44 180 GLU A N 1
ATOM 1437 C CA . GLU A 1 180 ? -15.773 -2.923 -16.372 1.00 81.44 180 GLU A CA 1
ATOM 1438 C C . GLU A 1 180 ? -16.414 -4.126 -17.088 1.00 81.44 180 GLU A C 1
ATOM 1440 O O . GLU A 1 180 ? -17.611 -4.117 -17.368 1.00 81.44 180 GLU A O 1
ATOM 1445 N N . ARG A 1 181 ? -15.660 -5.214 -17.311 1.00 84.69 181 ARG A N 1
ATOM 1446 C CA . ARG A 1 181 ? -16.185 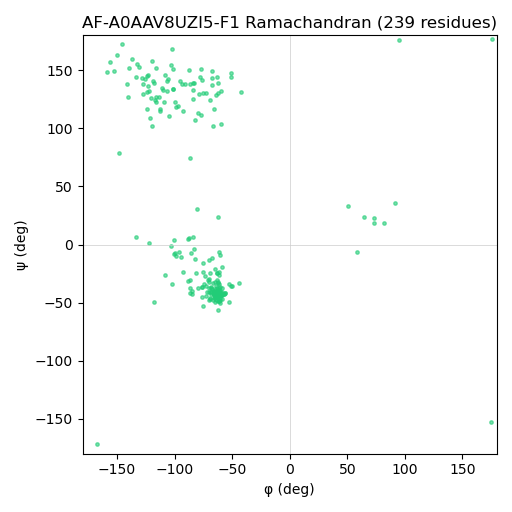-6.461 -17.909 1.00 84.69 181 ARG A CA 1
ATOM 1447 C C . ARG A 1 181 ? -17.293 -7.121 -17.088 1.00 84.69 181 ARG A C 1
ATOM 1449 O O . ARG A 1 181 ? -18.063 -7.899 -17.646 1.00 84.69 181 ARG A O 1
ATOM 1456 N N . ARG A 1 182 ? -17.356 -6.857 -15.781 1.00 77.56 182 ARG A N 1
ATOM 1457 C CA . ARG A 1 182 ? -18.390 -7.385 -14.879 1.00 77.56 182 ARG A CA 1
ATOM 1458 C C . ARG A 1 182 ? -19.500 -6.377 -14.578 1.00 77.56 182 ARG A C 1
ATOM 1460 O O . ARG A 1 182 ? -20.378 -6.691 -13.783 1.00 77.56 182 ARG A O 1
ATOM 1467 N N . GLY A 1 183 ? -19.472 -5.194 -15.198 1.00 77.06 183 GLY A N 1
ATOM 1468 C CA . GLY A 1 183 ? -20.421 -4.119 -14.905 1.00 77.06 183 GLY A CA 1
ATOM 1469 C C . GLY A 1 183 ? -20.290 -3.574 -13.481 1.00 77.06 183 GLY A C 1
ATOM 1470 O O . GLY A 1 183 ? -21.262 -3.055 -12.942 1.00 77.06 183 GLY A O 1
ATOM 1471 N N . LEU A 1 184 ? -19.116 -3.732 -12.860 1.00 71.50 184 LEU A N 1
ATOM 1472 C CA . LEU A 1 184 ? -18.824 -3.225 -11.524 1.00 71.50 184 LEU A CA 1
ATOM 1473 C C . LEU A 1 184 ? -18.125 -1.872 -11.633 1.00 71.50 184 LEU A C 1
ATOM 1475 O O . LEU A 1 184 ? -17.259 -1.676 -12.489 1.00 71.50 184 LEU A O 1
ATOM 1479 N N . GLU A 1 185 ? -18.472 -0.950 -10.741 1.00 68.12 185 GLU A N 1
ATOM 1480 C CA . GLU A 1 185 ? -17.777 0.327 -10.640 1.00 68.12 185 GLU A CA 1
ATOM 1481 C C . GLU A 1 185 ? -16.566 0.227 -9.712 1.00 68.12 185 GLU A C 1
ATOM 1483 O O . GLU A 1 185 ? -16.531 -0.544 -8.752 1.00 68.12 185 GLU A O 1
ATOM 1488 N N . TRP A 1 186 ? -15.555 1.041 -10.005 1.00 68.44 186 TRP A N 1
ATOM 1489 C CA . TRP A 1 186 ? -14.421 1.237 -9.116 1.00 68.44 186 TRP A CA 1
ATOM 1490 C C . TRP A 1 186 ? -14.902 1.950 -7.849 1.00 68.44 186 TRP A C 1
ATOM 1492 O O . TRP A 1 186 ? -15.101 3.171 -7.874 1.00 68.44 186 TRP A O 1
ATOM 1502 N N . ALA A 1 187 ? -15.084 1.218 -6.747 1.00 59.88 187 ALA A N 1
ATOM 1503 C CA . ALA A 1 187 ? -15.403 1.862 -5.481 1.00 59.88 187 ALA A CA 1
ATOM 1504 C C . ALA A 1 187 ? -14.192 2.673 -5.002 1.00 59.88 187 ALA A C 1
ATOM 1506 O O . ALA A 1 187 ? -13.044 2.384 -5.328 1.00 59.88 187 ALA A O 1
ATOM 1507 N N . SER A 1 188 ? -14.458 3.757 -4.281 1.00 62.56 188 SER A N 1
ATOM 1508 C CA . SER A 1 188 ? -13.582 4.928 -4.185 1.00 62.56 188 SER A CA 1
ATOM 1509 C C . SER A 1 188 ? -12.182 4.698 -3.604 1.00 62.56 188 SER A C 1
ATOM 1511 O O . SER A 1 188 ? -11.391 5.631 -3.645 1.00 62.56 188 SER A O 1
ATOM 1513 N N . CYS A 1 189 ? -11.842 3.509 -3.092 1.00 73.56 189 CYS A N 1
ATOM 1514 C CA . CYS A 1 189 ? -10.540 3.263 -2.485 1.00 73.56 189 CYS A CA 1
ATOM 1515 C C . CYS A 1 189 ? -9.830 1.990 -2.975 1.00 73.56 189 CYS A C 1
ATOM 1517 O O . CYS A 1 189 ? -10.447 0.998 -3.366 1.00 73.56 189 CYS A O 1
ATOM 1519 N N . ALA A 1 190 ? -8.500 2.024 -2.902 1.00 80.50 190 ALA A N 1
ATOM 1520 C CA . ALA A 1 190 ? -7.619 0.882 -3.110 1.00 80.50 190 ALA A CA 1
ATOM 1521 C C . ALA A 1 190 ? -6.820 0.603 -1.830 1.00 80.50 190 ALA A C 1
ATOM 1523 O O . ALA A 1 190 ? -6.389 1.530 -1.150 1.00 80.50 190 ALA A O 1
ATOM 1524 N N . LEU A 1 191 ? -6.627 -0.670 -1.513 1.00 84.25 191 LEU A N 1
ATOM 1525 C CA . LEU A 1 191 ? -5.816 -1.190 -0.419 1.00 84.25 191 LEU A CA 1
ATOM 1526 C C . LEU A 1 191 ? -4.601 -1.894 -1.026 1.00 84.25 191 LEU A C 1
ATOM 1528 O O . LEU A 1 191 ? -4.745 -2.676 -1.959 1.00 84.25 191 LEU A O 1
ATOM 1532 N N . GLU A 1 192 ? -3.412 -1.654 -0.496 1.00 85.19 192 GLU A N 1
ATOM 1533 C CA . GLU A 1 192 ? -2.218 -2.419 -0.843 1.00 85.19 192 GLU A CA 1
ATOM 1534 C C . GLU A 1 192 ? -1.602 -3.016 0.414 1.00 85.19 192 GLU A C 1
ATOM 1536 O O . GLU A 1 192 ? -1.392 -2.316 1.405 1.00 85.19 192 GLU A O 1
ATOM 1541 N N . ILE A 1 193 ? -1.290 -4.308 0.356 1.00 84.06 193 ILE A N 1
ATOM 1542 C CA . ILE A 1 193 ? -0.590 -5.023 1.417 1.00 84.06 193 ILE A CA 1
ATOM 1543 C C . ILE A 1 193 ? 0.704 -5.586 0.841 1.00 84.06 193 ILE A C 1
ATOM 1545 O O . ILE A 1 193 ? 0.694 -6.299 -0.162 1.00 84.06 193 ILE A O 1
ATOM 1549 N N . TYR A 1 194 ? 1.821 -5.271 1.488 1.00 79.75 194 TYR A N 1
ATOM 1550 C CA . TYR A 1 194 ? 3.140 -5.765 1.113 1.00 79.75 194 TYR A CA 1
ATOM 1551 C C . TYR A 1 194 ? 3.622 -6.769 2.144 1.00 79.75 194 TYR A C 1
ATOM 1553 O O . TYR A 1 194 ? 3.740 -6.439 3.328 1.00 79.75 194 TYR A O 1
ATOM 1561 N N . HIS A 1 195 ? 3.931 -7.979 1.691 1.00 76.56 195 HIS A N 1
ATOM 1562 C CA . HIS A 1 195 ? 4.427 -9.053 2.545 1.00 76.56 195 HIS A CA 1
ATOM 1563 C C . HIS A 1 195 ? 5.176 -10.096 1.716 1.00 76.56 195 HIS A C 1
ATOM 1565 O O . HIS A 1 195 ? 4.873 -10.264 0.544 1.00 76.56 195 HIS A O 1
ATOM 1571 N N . ASP A 1 196 ? 6.190 -10.746 2.292 1.00 70.50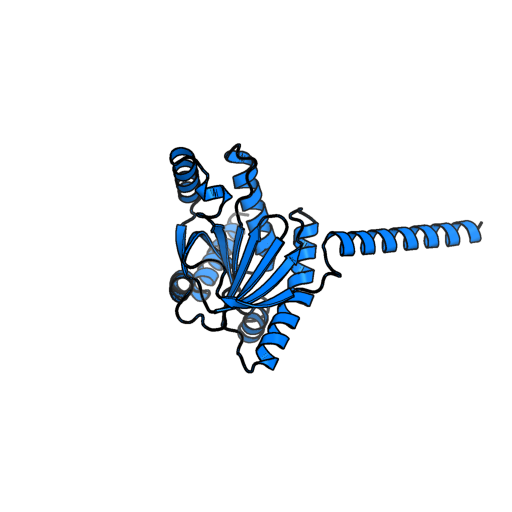 196 ASP A N 1
ATOM 1572 C CA . ASP A 1 196 ? 6.869 -11.913 1.698 1.00 70.50 196 ASP A CA 1
ATOM 1573 C C . ASP A 1 196 ? 7.353 -11.757 0.239 1.00 70.50 196 ASP A C 1
ATOM 1575 O O . ASP A 1 196 ? 7.379 -12.711 -0.533 1.00 70.50 196 ASP A O 1
ATOM 1579 N N . GLY A 1 197 ? 7.759 -10.544 -0.162 1.00 70.00 197 GLY A N 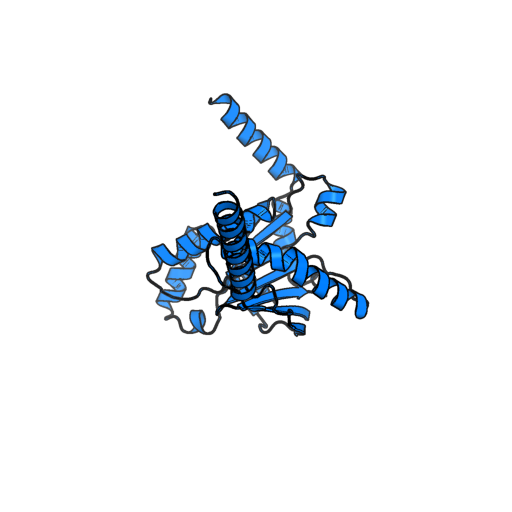1
ATOM 1580 C CA . GLY A 1 197 ? 8.186 -10.268 -1.543 1.00 70.00 197 GLY A CA 1
ATOM 1581 C C . GLY A 1 197 ? 7.035 -10.231 -2.556 1.00 70.00 197 GLY A C 1
ATOM 1582 O O . GLY A 1 197 ? 7.259 -10.338 -3.759 1.00 70.00 197 GLY A O 1
ATOM 1583 N N . ILE A 1 198 ? 5.804 -10.073 -2.076 1.00 73.50 198 ILE A N 1
ATOM 1584 C CA . ILE A 1 198 ? 4.573 -9.969 -2.853 1.00 73.50 198 ILE A CA 1
ATOM 1585 C C . ILE A 1 198 ? 3.876 -8.654 -2.498 1.00 73.50 198 ILE A C 1
ATOM 1587 O O . ILE A 1 198 ? 3.952 -8.143 -1.376 1.00 73.50 198 ILE A O 1
ATOM 1591 N N . SER A 1 199 ? 3.218 -8.075 -3.496 1.00 78.19 199 SER A N 1
ATOM 1592 C CA . SER A 1 199 ? 2.253 -7.009 -3.299 1.00 78.19 199 SER A CA 1
ATOM 1593 C C . SER A 1 199 ? 0.876 -7.507 -3.675 1.00 78.19 199 SER A C 1
ATOM 1595 O O . SER A 1 199 ? 0.650 -7.963 -4.795 1.00 78.19 199 SER A O 1
ATOM 1597 N N . GLU A 1 200 ? -0.052 -7.348 -2.744 1.00 83.19 200 GLU A N 1
ATOM 1598 C CA . GLU A 1 200 ? -1.468 -7.564 -2.980 1.00 83.19 200 GLU A CA 1
ATOM 1599 C C . GLU A 1 200 ? -2.146 -6.205 -3.085 1.00 83.19 200 GLU A C 1
ATOM 1601 O O . GLU A 1 200 ? -2.247 -5.475 -2.100 1.00 83.19 200 GLU A O 1
ATOM 1606 N N . THR A 1 201 ? -2.592 -5.853 -4.288 1.00 84.06 201 THR A N 1
ATOM 1607 C CA . THR A 1 201 ? -3.408 -4.661 -4.522 1.00 84.06 201 THR A CA 1
ATOM 1608 C C . THR A 1 201 ? -4.864 -5.095 -4.591 1.00 84.06 201 THR A C 1
ATOM 1610 O O . THR A 1 201 ? -5.253 -5.878 -5.451 1.00 84.06 201 THR A O 1
ATOM 1613 N N . MET A 1 202 ? -5.682 -4.589 -3.683 1.00 82.12 202 MET A N 1
ATOM 1614 C CA . MET A 1 202 ? -7.100 -4.893 -3.570 1.00 82.12 202 MET A CA 1
ATOM 1615 C C . MET A 1 202 ? -7.900 -3.624 -3.826 1.00 82.12 202 MET A C 1
ATOM 1617 O O . MET A 1 202 ? -7.692 -2.597 -3.187 1.00 82.12 202 MET A O 1
ATOM 1621 N N . VAL A 1 203 ? -8.845 -3.690 -4.748 1.00 76.75 203 VAL A N 1
ATOM 1622 C CA . VAL A 1 203 ? -9.794 -2.611 -5.013 1.00 76.75 203 VAL A CA 1
ATOM 1623 C C . VAL A 1 203 ? -11.143 -3.136 -4.592 1.00 76.75 203 VAL A C 1
ATOM 1625 O O . VAL A 1 203 ? -11.612 -4.131 -5.145 1.00 76.75 203 VAL A O 1
ATOM 1628 N N . SER A 1 204 ? -11.743 -2.535 -3.571 1.00 70.12 204 SER A N 1
ATOM 1629 C CA . SER A 1 204 ? -13.053 -3.015 -3.152 1.00 70.12 204 SER A CA 1
ATOM 1630 C C . SER A 1 204 ? -14.136 -2.534 -4.109 1.00 70.12 204 SER A C 1
ATOM 1632 O O . SER A 1 204 ? -14.001 -1.517 -4.788 1.00 70.12 204 SER A O 1
ATOM 1634 N N . THR A 1 205 ? -15.184 -3.341 -4.204 1.00 63.78 205 THR A N 1
ATOM 1635 C CA . THR A 1 205 ? -16.382 -3.102 -5.011 1.00 63.78 205 THR A CA 1
ATOM 1636 C C . THR A 1 205 ? -17.551 -2.594 -4.163 1.00 63.78 205 THR A C 1
ATOM 1638 O O . THR A 1 205 ? -18.566 -2.194 -4.718 1.00 63.78 205 THR A O 1
ATOM 1641 N N . ASP A 1 206 ? -17.405 -2.592 -2.832 1.00 58.31 206 ASP A N 1
ATOM 1642 C CA . ASP A 1 206 ? -18.426 -2.204 -1.851 1.00 58.31 206 ASP A CA 1
ATOM 1643 C C . ASP A 1 206 ? -17.757 -1.588 -0.605 1.00 58.31 206 ASP A C 1
ATOM 1645 O O . ASP A 1 206 ? -17.516 -2.233 0.421 1.00 58.31 206 ASP A O 1
ATOM 1649 N N . LEU A 1 207 ? -17.365 -0.317 -0.729 1.00 51.25 207 LEU A N 1
ATOM 1650 C CA . LEU A 1 207 ? -16.590 0.404 0.288 1.00 51.25 207 LEU A CA 1
ATOM 1651 C C . LEU A 1 207 ? -17.378 1.393 1.131 1.00 51.25 207 LEU A C 1
ATOM 1653 O O . LEU A 1 207 ? -16.796 1.975 2.051 1.00 51.25 207 LEU A O 1
ATOM 1657 N N . GLU A 1 208 ? -18.680 1.561 0.892 1.00 45.72 208 GLU A N 1
ATOM 1658 C CA . GLU A 1 208 ? -19.491 2.457 1.724 1.00 45.72 208 GLU A CA 1
ATOM 1659 C C . GLU A 1 208 ? -19.477 2.056 3.210 1.00 45.72 208 GLU A C 1
ATOM 1661 O O . GLU A 1 208 ? -19.728 2.905 4.063 1.00 45.72 208 GLU A O 1
ATOM 1666 N N . HIS A 1 209 ? -19.120 0.810 3.543 1.00 45.12 209 HIS A N 1
ATOM 1667 C CA . HIS A 1 209 ? -19.159 0.292 4.913 1.00 45.12 209 HIS A CA 1
ATOM 1668 C C . HIS A 1 209 ? -17.788 0.076 5.583 1.00 45.12 209 HIS A C 1
ATOM 1670 O O . HIS A 1 209 ? -17.705 0.131 6.809 1.00 45.12 209 HIS A O 1
ATOM 1676 N N . GLY A 1 210 ? -16.707 -0.165 4.830 1.00 43.66 210 GLY A N 1
ATOM 1677 C CA . GLY A 1 210 ? -15.427 -0.617 5.408 1.00 43.66 210 GLY A CA 1
ATOM 1678 C C . GLY A 1 210 ? -14.478 0.499 5.856 1.00 43.66 210 GLY A C 1
ATOM 1679 O O . GLY A 1 210 ? -13.732 0.333 6.818 1.00 43.66 210 GLY A O 1
ATOM 1680 N N . LEU A 1 211 ? -14.514 1.642 5.167 1.00 49.34 211 LEU A N 1
ATOM 1681 C CA . LEU A 1 211 ? -13.517 2.713 5.306 1.00 49.34 211 LEU A CA 1
ATOM 1682 C C . LEU A 1 211 ? -14.121 4.117 5.434 1.00 49.34 211 LEU A C 1
ATOM 1684 O O . LEU A 1 211 ? -13.390 5.106 5.505 1.00 49.34 211 LEU A O 1
ATOM 1688 N N . LYS A 1 212 ? -15.454 4.200 5.538 1.00 49.00 212 LYS A N 1
ATOM 1689 C CA . LYS A 1 212 ? -16.211 5.445 5.743 1.00 49.00 212 LYS A CA 1
ATOM 1690 C C . LYS A 1 212 ? -15.663 6.276 6.910 1.00 49.00 212 LYS A C 1
ATOM 1692 O O . LYS A 1 212 ? -15.589 7.491 6.805 1.00 49.00 212 LYS A O 1
ATOM 1697 N N . TRP A 1 213 ? -15.188 5.611 7.965 1.00 43.78 213 TRP A N 1
ATOM 1698 C CA . TRP A 1 213 ? -14.634 6.261 9.153 1.00 43.78 213 TRP A CA 1
ATOM 1699 C C . TRP A 1 213 ? -13.262 6.915 8.920 1.00 43.78 213 TRP A C 1
ATOM 1701 O O . TRP A 1 213 ? -13.047 8.045 9.344 1.00 43.78 213 TRP A O 1
ATOM 1711 N N . VAL A 1 214 ? -12.352 6.281 8.167 1.00 47.78 214 VAL A N 1
ATOM 1712 C CA . VAL A 1 214 ? -11.067 6.922 7.820 1.00 47.78 214 VAL A CA 1
ATOM 1713 C C . VAL A 1 214 ? -11.287 8.065 6.827 1.00 47.78 214 VAL A C 1
ATOM 1715 O O . VAL A 1 214 ? -10.580 9.065 6.864 1.00 47.78 214 VAL A O 1
ATOM 1718 N N . VAL A 1 215 ? -12.318 7.966 5.980 1.00 47.44 215 VAL A N 1
ATOM 1719 C CA . VAL A 1 215 ? -12.780 9.068 5.123 1.00 47.44 215 VAL A CA 1
ATOM 1720 C C . VAL A 1 215 ? -13.368 10.221 5.943 1.00 47.44 215 VAL A C 1
ATOM 1722 O O . VAL A 1 215 ? -13.212 11.364 5.527 1.00 47.44 215 VAL A O 1
ATOM 1725 N N . GLU A 1 216 ? -14.017 9.961 7.080 1.00 51.81 216 GLU A N 1
ATOM 1726 C CA . GLU A 1 216 ? -14.528 10.978 8.013 1.00 51.81 216 GLU A CA 1
ATOM 1727 C C . GLU A 1 216 ? -13.395 11.656 8.802 1.00 51.81 216 GLU A C 1
ATOM 1729 O O . GLU A 1 216 ? -13.335 12.880 8.846 1.00 51.81 216 GLU A O 1
ATOM 1734 N N . GLU A 1 217 ? -12.423 10.897 9.309 1.00 48.41 217 GLU A N 1
ATOM 1735 C CA . GLU A 1 217 ? -11.237 11.447 9.987 1.00 48.41 217 GLU A CA 1
ATOM 1736 C C . GLU A 1 217 ? -10.315 12.199 8.999 1.00 48.41 217 GLU A C 1
ATOM 1738 O O . GLU A 1 217 ? -9.791 13.271 9.292 1.00 48.41 217 GLU A O 1
ATOM 1743 N N . ALA A 1 218 ? -10.174 11.702 7.764 1.00 44.88 218 ALA A N 1
ATOM 1744 C CA . ALA A 1 218 ? -9.489 12.413 6.682 1.00 44.88 218 ALA A CA 1
ATOM 1745 C C . ALA A 1 218 ? -10.326 13.558 6.082 1.00 44.88 218 ALA A C 1
ATOM 1747 O O . ALA A 1 218 ? -9.778 14.412 5.387 1.00 44.88 218 ALA A O 1
ATOM 1748 N N . ARG A 1 219 ? -11.643 13.596 6.327 1.00 44.75 219 ARG A N 1
ATOM 1749 C CA . ARG A 1 219 ? -12.491 14.768 6.062 1.00 44.75 219 ARG A CA 1
ATOM 1750 C C . ARG A 1 219 ? -12.246 15.853 7.100 1.00 44.75 219 ARG A C 1
ATOM 1752 O O . ARG A 1 219 ? -12.262 17.010 6.722 1.00 44.75 219 ARG A O 1
ATOM 1759 N N . GLU A 1 220 ? -11.950 15.526 8.358 1.00 46.38 220 GLU A N 1
ATOM 1760 C CA . GLU A 1 220 ? -11.497 16.540 9.328 1.00 46.38 220 GLU A CA 1
ATOM 1761 C C . GLU A 1 220 ? -10.160 17.183 8.915 1.00 46.38 220 GLU A C 1
ATOM 1763 O O . GLU A 1 220 ? -9.905 18.347 9.225 1.00 46.38 220 GLU A O 1
ATOM 1768 N N . LEU A 1 221 ? -9.355 16.470 8.120 1.00 48.62 221 LEU A N 1
ATOM 1769 C CA . LEU A 1 221 ? -8.176 16.982 7.413 1.00 48.62 221 LEU A CA 1
ATOM 1770 C C . LEU A 1 221 ? -8.535 17.728 6.109 1.00 48.62 221 LEU A C 1
ATOM 1772 O O . LEU A 1 221 ? -7.757 17.681 5.155 1.00 48.62 221 LEU A O 1
ATOM 1776 N N . GLU A 1 222 ? -9.707 18.383 6.038 1.00 47.50 222 GLU A N 1
ATOM 1777 C CA . GLU A 1 222 ? -10.228 19.014 4.817 1.00 47.50 222 GLU A CA 1
ATOM 1778 C C . GLU A 1 222 ? -9.132 19.771 4.045 1.00 47.50 222 GLU A C 1
ATOM 1780 O O . GLU A 1 222 ? -8.451 20.628 4.626 1.00 47.50 222 GLU A O 1
ATOM 1785 N N . PRO A 1 223 ? -9.026 19.553 2.719 1.00 47.56 223 PRO A N 1
ATOM 1786 C CA . PRO A 1 223 ? -8.111 20.292 1.863 1.00 47.56 223 PRO A CA 1
ATOM 1787 C C . PRO A 1 223 ? -8.245 21.806 2.038 1.00 47.56 223 PRO A C 1
ATOM 1789 O O . PRO A 1 223 ? -7.239 22.489 2.051 1.00 47.56 223 PRO A O 1
ATOM 1792 N N . SER A 1 224 ? -9.445 22.346 2.274 1.00 47.69 224 SER A N 1
ATOM 1793 C CA . SER A 1 224 ? -9.671 23.787 2.478 1.00 47.69 224 SER A CA 1
ATOM 1794 C C . SER A 1 224 ? -8.917 24.360 3.697 1.00 47.69 224 SER A C 1
ATOM 1796 O O . SER A 1 224 ? -8.343 25.448 3.626 1.00 47.69 224 SER A O 1
ATOM 1798 N N . ARG A 1 225 ? -8.863 23.614 4.809 1.00 43.56 225 ARG A N 1
ATOM 1799 C CA . ARG A 1 225 ? -8.187 24.008 6.055 1.00 43.56 225 ARG A CA 1
ATOM 1800 C C . ARG A 1 225 ? -6.712 23.633 6.057 1.00 43.56 225 ARG A C 1
ATOM 1802 O O . ARG A 1 225 ? -5.898 24.417 6.534 1.00 43.56 225 ARG A O 1
ATOM 1809 N N . VAL A 1 226 ? -6.361 22.483 5.484 1.00 45.28 226 VAL A N 1
ATOM 1810 C CA . VAL A 1 226 ? -4.968 22.037 5.328 1.00 45.28 226 VAL A CA 1
ATOM 1811 C C . VAL A 1 226 ? -4.220 22.927 4.332 1.00 45.28 226 VAL A C 1
ATOM 1813 O O . VAL A 1 226 ? -3.082 23.292 4.599 1.00 45.28 226 VAL A O 1
ATOM 1816 N N . PHE A 1 227 ? -4.861 23.374 3.249 1.00 42.44 227 PHE A N 1
ATOM 1817 C CA . PHE A 1 227 ? -4.285 24.317 2.283 1.00 42.44 227 PHE A CA 1
ATOM 1818 C C . PHE A 1 227 ? -4.104 25.712 2.894 1.00 42.44 227 PHE A C 1
ATOM 1820 O O . PHE A 1 227 ? -3.052 26.317 2.715 1.00 42.44 227 PHE A O 1
ATOM 1827 N N . ALA A 1 228 ? -5.065 26.195 3.692 1.00 43.50 228 ALA A N 1
ATOM 1828 C CA . ALA A 1 228 ? -4.922 27.453 4.431 1.00 43.50 228 ALA A CA 1
ATOM 1829 C C . ALA A 1 228 ? -3.814 27.384 5.502 1.00 43.50 228 ALA A C 1
ATOM 1831 O O . ALA A 1 228 ? -3.029 28.323 5.636 1.00 43.50 228 ALA A O 1
ATOM 1832 N N . ALA A 1 229 ? -3.708 26.266 6.228 1.00 42.94 229 ALA A N 1
ATOM 1833 C CA . ALA A 1 229 ? -2.663 26.047 7.227 1.00 42.94 229 ALA A CA 1
ATOM 1834 C C . ALA A 1 229 ? -1.268 25.937 6.584 1.00 42.94 229 ALA A C 1
ATOM 1836 O O . ALA A 1 229 ? -0.363 26.662 6.993 1.00 42.94 229 ALA A O 1
ATOM 1837 N N . LEU A 1 230 ? -1.115 25.129 5.526 1.00 42.72 230 LEU A N 1
ATOM 1838 C CA . LEU A 1 230 ? 0.135 24.978 4.766 1.00 42.72 230 LEU A CA 1
ATOM 1839 C C . LEU A 1 230 ? 0.569 26.280 4.087 1.00 42.72 230 LEU A C 1
ATOM 1841 O O . LEU A 1 230 ? 1.750 26.615 4.134 1.00 42.72 230 LEU A O 1
ATOM 1845 N N . GLN A 1 231 ? -0.358 27.048 3.503 1.00 43.94 231 GLN A N 1
ATOM 1846 C CA . GLN A 1 231 ? -0.029 28.372 2.966 1.00 43.94 231 GLN A CA 1
ATOM 1847 C C . GLN A 1 231 ? 0.419 29.341 4.065 1.00 43.94 231 GLN A C 1
ATOM 1849 O O . GLN A 1 231 ? 1.321 30.142 3.829 1.00 43.94 231 GLN A O 1
ATOM 1854 N N . SER A 1 232 ? -0.160 29.262 5.269 1.00 43.91 232 SER A N 1
ATOM 1855 C CA . SER A 1 232 ? 0.261 30.105 6.395 1.00 43.91 232 SER A CA 1
ATOM 1856 C C . SER A 1 232 ? 1.646 29.728 6.938 1.00 43.91 232 SER A C 1
ATOM 1858 O O . SER A 1 232 ? 2.429 30.617 7.268 1.00 43.91 232 SER A O 1
ATOM 1860 N N . GLU A 1 233 ? 1.974 28.433 6.972 1.00 38.75 233 GLU A N 1
ATOM 1861 C CA . GLU A 1 233 ? 3.262 27.909 7.441 1.00 38.75 233 GLU A CA 1
ATOM 1862 C C . GLU A 1 233 ? 4.383 28.269 6.450 1.00 38.75 233 GLU A C 1
ATOM 1864 O O . GLU A 1 233 ? 5.390 28.860 6.840 1.00 38.75 233 GLU A O 1
ATOM 1869 N N . LEU A 1 234 ? 4.154 28.047 5.147 1.00 39.78 234 LEU A N 1
ATOM 1870 C CA . LEU A 1 234 ? 5.077 28.431 4.070 1.00 39.78 234 LEU A CA 1
ATOM 1871 C C . LEU A 1 234 ? 5.287 29.954 4.002 1.00 39.78 234 LEU A C 1
ATOM 1873 O O . LEU A 1 234 ? 6.408 30.424 3.808 1.00 39.78 234 LEU A O 1
ATOM 1877 N N . ALA A 1 235 ? 4.232 30.748 4.217 1.00 41.88 235 ALA A N 1
ATOM 1878 C CA . ALA A 1 235 ? 4.340 32.206 4.291 1.00 41.88 235 ALA A CA 1
ATOM 1879 C C . ALA A 1 235 ? 5.082 32.695 5.548 1.00 41.88 235 ALA A C 1
ATOM 1881 O O . ALA A 1 235 ? 5.624 33.802 5.542 1.00 41.88 235 ALA A O 1
ATOM 1882 N N . ARG A 1 236 ? 5.107 31.903 6.628 1.00 38.75 236 ARG A N 1
ATOM 1883 C CA . ARG A 1 236 ? 5.864 32.205 7.849 1.00 38.75 236 ARG A CA 1
ATOM 1884 C C . ARG A 1 236 ? 7.352 31.931 7.653 1.00 38.75 236 ARG A C 1
ATOM 1886 O O . ARG A 1 236 ? 8.160 32.781 8.007 1.00 38.75 236 ARG A O 1
ATOM 1893 N N . GLU A 1 237 ? 7.711 30.803 7.050 1.00 35.59 237 GLU A N 1
ATOM 1894 C CA . GLU A 1 237 ? 9.110 30.448 6.766 1.00 35.59 237 GLU A CA 1
ATOM 1895 C C . GLU A 1 237 ? 9.763 31.414 5.767 1.00 35.59 237 GLU A C 1
ATOM 1897 O O . GLU A 1 237 ? 10.893 31.848 5.984 1.00 35.59 237 GLU A O 1
ATOM 1902 N N . ALA A 1 238 ? 9.021 31.863 4.749 1.00 41.25 238 ALA A N 1
ATOM 1903 C CA . ALA A 1 238 ? 9.492 32.853 3.776 1.00 41.25 238 ALA A CA 1
ATOM 1904 C C . ALA A 1 238 ? 9.719 34.269 4.351 1.00 41.25 238 ALA A C 1
ATOM 1906 O O . ALA A 1 238 ? 10.276 35.120 3.667 1.00 41.25 238 ALA A O 1
ATOM 1907 N N . ARG A 1 239 ? 9.269 34.550 5.584 1.00 44.34 239 ARG A N 1
ATOM 1908 C CA . ARG A 1 239 ? 9.518 35.823 6.295 1.00 44.34 239 ARG A CA 1
ATOM 1909 C C . ARG A 1 239 ? 10.664 35.740 7.303 1.00 44.34 239 ARG A C 1
ATOM 1911 O O . ARG A 1 239 ? 11.022 36.759 7.888 1.00 44.34 239 ARG A O 1
ATOM 1918 N N . VAL A 1 240 ? 11.162 34.534 7.569 1.00 47.44 240 VAL A N 1
ATOM 1919 C CA . VAL A 1 240 ? 12.246 34.268 8.528 1.00 47.44 240 VAL A CA 1
ATOM 1920 C C . VAL A 1 240 ? 13.599 34.106 7.810 1.00 47.44 240 VAL A C 1
ATOM 1922 O O . VAL A 1 240 ? 14.636 34.077 8.469 1.00 47.44 240 VAL A O 1
ATOM 1925 N N . GLN A 1 241 ? 13.601 34.066 6.473 1.00 37.94 241 GLN A N 1
ATOM 1926 C CA . GLN A 1 241 ? 14.784 34.191 5.611 1.00 37.94 241 GLN A CA 1
ATOM 1927 C C . GLN A 1 241 ? 14.906 35.612 5.059 1.00 37.94 241 GLN A C 1
ATOM 1929 O O . GLN A 1 241 ? 16.061 36.067 4.907 1.00 37.94 241 GLN A O 1
#

pLDDT: mean 70.6, std 14.38, range [35.59, 92.38]

Organism: NCBI:txid101924

Sequence (241 aa):
MMEIEVSGVAIFLALSVGLVLALFSYVGAFDKPEIEFGKTDFQCLPIWYKCHVGPYANVSSCTQSLLEEFKLRSGARRCVRLVFVYYDNPYKVQDTYGTDALCRWIVGVAMGNKETDQLPPEEKRSLEMELAENGYKPFVLKGTEVVRAVFPVTLNRFVHFLNRTIRVQMVFPDVRKALERRGLEWASCALEIYHDGISETMVSTDLEHGLKWVVEEARELEPSRVFAALQSELAREARVQ

Radius of gyration: 20.98 Å; Cα contacts (8 Å, |Δi|>4): 325; chains: 1; bounding box: 60×51×63 Å